Protein AF-A0A847F3A8-F1 (afdb_monomer)

Sequence (271 aa):
MRAFFVRCPADLRFFGVLLFLSLWTLPEPIGAQSRRVPRLESFELRGALEPKAARPLILRALPGLVRCFEEAEEEPTGALGVRLLIVSDGSVLAGEIDSSSIDERSIERCLLERLRAIRFPRVGDFEESHLRVRIGFEKEAAEARAGDKESSAEGGPPSPERIPLREVKLSFHLRKGALDETQEAQIDSRRGRIAHGCQQQAARRASGTQRGGRISFRLKVRGDGNLDALDVLYSNAASRLESCLLERTSRLVFPPAEVELDVQFLFMAFD

Structure (mmCIF, N/CA/C/O backbone):
data_AF-A0A847F3A8-F1
#
_entry.id   AF-A0A847F3A8-F1
#
loop_
_atom_site.group_PDB
_atom_site.id
_atom_site.type_symbol
_atom_site.label_atom_id
_atom_site.label_alt_id
_atom_site.label_comp_id
_atom_site.label_asym_id
_atom_site.label_entity_id
_atom_site.label_seq_id
_atom_site.pdbx_PDB_ins_code
_atom_site.Cartn_x
_atom_site.Cartn_y
_atom_site.Cartn_z
_atom_site.occupancy
_atom_site.B_iso_or_equiv
_atom_site.auth_seq_id
_atom_site.auth_comp_id
_atom_site.auth_asym_id
_atom_site.auth_atom_id
_atom_site.pdbx_PDB_model_num
ATOM 1 N N . MET A 1 1 ? 2.048 72.504 -23.223 1.00 34.81 1 MET A N 1
ATOM 2 C CA . MET A 1 1 ? 3.164 73.359 -23.696 1.00 34.81 1 MET A CA 1
ATOM 3 C C . MET A 1 1 ? 4.196 72.424 -24.321 1.00 34.81 1 MET A C 1
ATOM 5 O O . MET A 1 1 ? 4.721 71.596 -23.603 1.00 34.81 1 MET A O 1
ATOM 9 N N . ARG A 1 2 ? 4.151 72.194 -25.640 1.00 32.75 2 ARG A N 1
ATOM 10 C CA . ARG A 1 2 ? 4.902 72.875 -26.723 1.00 32.75 2 ARG A CA 1
ATOM 11 C C . ARG A 1 2 ? 6.430 72.692 -26.638 1.00 32.75 2 ARG A C 1
ATOM 13 O O . ARG A 1 2 ? 7.084 73.414 -25.902 1.00 32.75 2 ARG A O 1
ATOM 20 N N . ALA A 1 3 ? 6.961 71.818 -27.493 1.00 34.69 3 ALA A N 1
ATOM 21 C CA . ALA A 1 3 ? 8.317 71.873 -28.049 1.00 34.69 3 ALA A CA 1
ATOM 22 C C . ALA A 1 3 ? 8.158 71.655 -29.569 1.00 34.69 3 ALA A C 1
ATOM 24 O O . ALA A 1 3 ? 7.598 70.647 -29.984 1.00 34.69 3 ALA A O 1
ATOM 25 N N . PHE A 1 4 ? 8.132 72.737 -30.349 1.00 33.81 4 PHE A N 1
ATOM 26 C CA . PHE A 1 4 ? 9.231 73.304 -31.148 1.00 33.81 4 PHE A CA 1
ATOM 27 C C . PHE A 1 4 ? 9.671 72.436 -32.342 1.00 33.81 4 PHE A C 1
ATOM 29 O O . PHE A 1 4 ? 10.345 71.424 -32.208 1.00 33.81 4 PHE A O 1
ATOM 36 N N . PHE A 1 5 ? 9.270 72.914 -33.523 1.00 38.66 5 PHE A N 1
ATOM 37 C CA . PHE A 1 5 ? 9.749 72.560 -34.859 1.00 38.66 5 PHE A CA 1
ATOM 38 C C . PHE A 1 5 ? 11.090 73.259 -35.135 1.00 38.66 5 PHE A C 1
ATOM 40 O O . PHE A 1 5 ? 11.140 74.477 -34.982 1.00 38.66 5 PHE A O 1
ATOM 47 N N . VAL A 1 6 ? 12.092 72.543 -35.661 1.00 38.22 6 VAL A N 1
ATOM 48 C CA . VAL A 1 6 ? 13.181 73.069 -36.525 1.00 38.22 6 VAL A CA 1
ATOM 49 C C . VAL A 1 6 ? 13.614 71.903 -37.446 1.00 38.22 6 VAL A C 1
ATOM 51 O O . VAL A 1 6 ? 14.115 70.904 -36.951 1.00 38.22 6 VAL A O 1
ATOM 54 N N . ARG A 1 7 ? 13.131 71.783 -38.699 1.00 31.94 7 ARG A N 1
ATOM 55 C CA . ARG A 1 7 ? 13.741 72.236 -39.981 1.00 31.94 7 ARG A CA 1
ATOM 56 C C . ARG A 1 7 ? 15.260 71.944 -40.088 1.00 31.94 7 ARG A C 1
ATOM 58 O O . ARG A 1 7 ? 16.043 72.647 -39.480 1.00 31.94 7 ARG A O 1
ATOM 65 N N . CYS A 1 8 ? 15.697 70.921 -40.834 1.00 34.97 8 CYS A N 1
ATOM 66 C CA . CYS A 1 8 ? 15.993 70.905 -42.293 1.00 34.97 8 CYS A CA 1
ATOM 67 C C . CYS A 1 8 ? 17.528 70.732 -42.545 1.00 34.97 8 CYS A C 1
ATOM 69 O O . CYS A 1 8 ? 18.261 70.713 -41.564 1.00 34.97 8 CYS A O 1
ATOM 71 N N . PRO A 1 9 ? 18.024 70.491 -43.780 1.00 57.59 9 PRO A N 1
ATOM 72 C CA . PRO A 1 9 ? 18.537 69.180 -44.210 1.00 57.59 9 PRO A CA 1
ATOM 73 C C . PRO A 1 9 ? 19.934 69.238 -44.894 1.00 57.59 9 PRO A C 1
ATOM 75 O O . PRO A 1 9 ? 20.565 70.285 -44.919 1.00 57.59 9 PRO A O 1
ATOM 78 N N . ALA A 1 10 ? 20.307 68.122 -45.540 1.00 40.41 10 ALA A N 1
ATOM 79 C CA . ALA A 1 10 ? 21.248 67.975 -46.669 1.00 40.41 10 ALA A CA 1
ATOM 80 C C . ALA A 1 10 ? 22.766 67.945 -46.387 1.00 40.41 10 ALA A C 1
ATOM 82 O O . ALA A 1 10 ? 23.332 68.901 -45.884 1.00 40.41 10 ALA A O 1
ATOM 83 N N . ASP A 1 11 ? 23.409 66.832 -46.773 1.00 38.78 11 ASP A N 1
ATOM 84 C CA . ASP A 1 11 ? 24.543 66.759 -47.724 1.00 38.78 11 ASP A CA 1
ATOM 85 C C . ASP A 1 11 ? 25.098 65.313 -47.746 1.00 38.78 11 ASP A C 1
ATOM 87 O O . ASP A 1 11 ? 25.428 64.738 -46.716 1.00 38.78 11 ASP A O 1
ATOM 91 N N . LEU A 1 12 ? 24.963 64.572 -48.854 1.00 39.16 12 LEU A N 1
ATOM 92 C CA . LEU A 1 12 ? 25.987 64.389 -49.900 1.00 39.16 12 LEU A CA 1
ATOM 93 C C . LEU A 1 12 ? 27.334 63.840 -49.383 1.00 39.16 12 LEU A C 1
ATOM 95 O O . LEU A 1 12 ? 28.152 64.601 -48.875 1.00 39.16 12 LEU A O 1
ATOM 99 N N . ARG A 1 13 ? 27.619 62.552 -49.662 1.00 37.94 13 ARG A N 1
ATOM 100 C CA . ARG A 1 13 ? 28.778 62.101 -50.476 1.00 37.94 13 ARG A CA 1
ATOM 101 C C . ARG A 1 13 ? 28.930 60.569 -50.541 1.00 37.94 13 ARG A C 1
ATOM 103 O O . ARG A 1 13 ? 29.011 59.887 -49.530 1.00 37.94 13 ARG A O 1
ATOM 110 N N . PHE A 1 14 ? 28.964 60.092 -51.788 1.00 39.22 14 PHE A N 1
ATOM 111 C CA . PHE A 1 14 ? 29.773 59.010 -52.366 1.00 39.22 14 PHE A CA 1
ATOM 112 C C . PHE A 1 14 ? 30.679 58.192 -51.432 1.00 39.22 14 PHE A C 1
ATOM 114 O O . PHE A 1 14 ? 31.533 58.769 -50.781 1.00 39.22 14 PHE A O 1
ATOM 121 N N . PHE A 1 15 ? 30.565 56.861 -51.508 1.00 34.72 15 PHE A N 1
ATOM 122 C CA . PHE A 1 15 ? 31.617 55.847 -51.755 1.00 34.72 15 PHE A CA 1
ATOM 123 C C . PHE A 1 15 ? 30.901 54.489 -51.591 1.00 34.72 15 PHE A C 1
ATOM 125 O O . PHE A 1 15 ? 30.377 54.173 -50.534 1.00 34.72 15 PHE A O 1
ATOM 132 N N . GLY A 1 16 ? 30.638 53.723 -52.645 1.00 32.97 16 GLY A N 1
ATOM 133 C CA . GLY A 1 16 ? 31.689 53.053 -53.398 1.00 32.97 16 GLY A CA 1
ATOM 134 C C . GLY A 1 16 ? 32.061 51.752 -52.685 1.00 32.97 16 GLY A C 1
ATOM 135 O O . GLY A 1 16 ? 33.033 51.732 -51.949 1.00 32.97 16 GLY A O 1
ATOM 136 N N . VAL A 1 17 ? 31.220 50.728 -52.879 1.00 45.25 17 VAL A N 1
ATOM 137 C CA . VAL A 1 17 ? 31.502 49.278 -52.883 1.00 45.25 17 VAL A CA 1
ATOM 138 C C . VAL A 1 17 ? 32.731 48.820 -52.088 1.00 45.25 17 VAL A C 1
ATOM 140 O O . VAL A 1 17 ? 33.846 49.010 -52.552 1.00 45.25 17 VAL A O 1
ATOM 143 N N . LEU A 1 18 ? 32.499 48.118 -50.971 1.00 45.97 18 LEU A N 1
ATOM 144 C CA . LEU A 1 18 ? 33.259 46.948 -50.490 1.00 45.97 18 LEU A CA 1
ATOM 145 C C . LEU A 1 18 ? 32.734 46.552 -49.099 1.00 45.97 18 LEU A C 1
ATOM 147 O O . LEU A 1 18 ? 33.127 47.142 -48.100 1.00 45.97 18 LEU A O 1
ATOM 151 N N . LEU A 1 19 ? 31.865 45.541 -49.015 1.00 39.44 19 LEU A N 1
ATOM 152 C CA . LEU A 1 19 ? 31.765 44.727 -47.799 1.00 39.44 19 LEU A CA 1
ATOM 153 C C . LEU A 1 19 ? 31.225 43.339 -48.139 1.00 39.44 19 LEU A C 1
ATOM 155 O O . LEU A 1 19 ? 30.029 43.075 -48.228 1.00 39.44 19 LEU A O 1
ATOM 159 N N . PHE A 1 20 ? 32.206 42.481 -48.397 1.00 38.19 20 PHE A N 1
ATOM 160 C CA . PHE A 1 20 ? 32.143 41.036 -48.298 1.00 38.19 20 PHE A CA 1
ATOM 161 C C . PHE A 1 20 ? 31.467 40.607 -46.986 1.00 38.19 20 PHE A C 1
ATOM 163 O O . PHE A 1 20 ? 31.836 41.071 -45.912 1.00 38.19 20 PHE A O 1
ATOM 170 N N . LEU A 1 21 ? 30.514 39.681 -47.109 1.00 47.22 21 LEU A N 1
ATOM 171 C CA . LEU A 1 21 ? 30.404 38.457 -46.308 1.00 47.22 21 LEU A CA 1
ATOM 172 C C . LEU A 1 21 ? 31.166 38.456 -44.970 1.00 47.22 21 LEU A C 1
ATOM 174 O O . LEU A 1 21 ? 32.380 38.272 -44.954 1.00 47.22 21 LEU A O 1
ATOM 178 N N . SER A 1 22 ? 30.452 38.516 -43.845 1.00 36.59 22 SER A N 1
ATOM 179 C CA . SER A 1 22 ? 30.717 37.618 -42.709 1.00 36.59 22 SER A CA 1
ATOM 180 C C . SER A 1 22 ? 29.709 37.799 -41.572 1.00 36.59 22 SER A C 1
ATOM 182 O O . SER A 1 22 ? 29.549 38.873 -41.007 1.00 36.59 22 SER A O 1
ATOM 184 N N . LEU A 1 23 ? 29.088 36.671 -41.222 1.00 45.28 23 LEU A N 1
ATOM 185 C CA . LEU A 1 23 ? 28.685 36.301 -39.868 1.00 45.28 23 LEU A CA 1
ATOM 186 C C . LEU A 1 23 ? 27.589 37.151 -39.205 1.00 45.28 23 LEU A C 1
ATOM 188 O O . LEU A 1 23 ? 27.780 37.790 -38.175 1.00 45.28 23 LEU A O 1
ATOM 192 N N . TRP A 1 24 ? 26.360 36.960 -39.685 1.00 40.81 24 TRP A N 1
ATOM 193 C CA . TRP A 1 24 ? 25.268 36.726 -38.740 1.00 40.81 24 TRP A CA 1
ATOM 194 C C . TRP A 1 24 ? 25.544 35.391 -38.035 1.00 40.81 24 TRP A C 1
ATOM 196 O O . TRP A 1 24 ? 25.123 34.336 -38.503 1.00 40.81 24 TRP A O 1
ATOM 206 N N . THR A 1 25 ? 26.297 35.409 -36.936 1.00 48.56 25 THR A N 1
ATOM 207 C CA . THR A 1 25 ? 26.288 34.303 -35.972 1.00 48.56 25 THR A CA 1
ATOM 208 C C . THR A 1 25 ? 24.943 34.342 -35.264 1.00 48.56 25 THR A C 1
ATOM 210 O O . THR A 1 25 ? 24.802 34.929 -34.191 1.00 48.56 25 THR A O 1
ATOM 213 N N . LEU A 1 26 ? 23.929 33.753 -35.900 1.00 51.75 26 LEU A N 1
ATOM 214 C CA . LEU A 1 26 ? 22.810 33.206 -35.150 1.00 51.75 26 LEU A CA 1
ATOM 215 C C . LEU A 1 26 ? 23.427 32.258 -34.113 1.00 51.75 26 LEU A C 1
ATOM 217 O O . LEU A 1 26 ? 24.179 31.368 -34.518 1.00 51.75 26 LEU A O 1
ATOM 221 N N . PRO A 1 27 ? 23.191 32.460 -32.806 1.00 51.12 27 PRO A N 1
ATOM 222 C CA . PRO A 1 27 ? 23.596 31.473 -31.824 1.00 51.12 27 PRO A CA 1
ATOM 223 C C . PRO A 1 27 ? 22.931 30.157 -32.224 1.00 51.12 27 PRO A C 1
ATOM 225 O O . PRO A 1 27 ? 21.712 30.104 -32.406 1.00 51.12 27 PRO A O 1
ATOM 228 N N . GLU A 1 28 ? 23.746 29.124 -32.435 1.00 47.78 28 GLU A N 1
ATOM 229 C CA . GLU A 1 28 ? 23.257 27.763 -32.607 1.00 47.78 28 GLU A CA 1
ATOM 230 C C . GLU A 1 28 ? 22.259 27.481 -31.475 1.00 47.78 28 GLU A C 1
ATOM 232 O O . GLU A 1 28 ? 22.524 27.868 -30.328 1.00 47.78 28 GLU A O 1
ATOM 237 N N . PRO A 1 29 ? 21.094 26.871 -31.753 1.00 46.81 29 PRO A N 1
ATOM 238 C CA . PRO A 1 29 ? 20.215 26.446 -30.682 1.00 46.81 29 PRO A CA 1
ATOM 239 C C . PRO A 1 29 ? 21.024 25.503 -29.792 1.00 46.81 29 PRO A C 1
ATOM 241 O O . PRO A 1 29 ? 21.390 24.405 -30.211 1.00 46.81 29 PRO A O 1
ATOM 244 N N . ILE A 1 30 ? 21.337 25.975 -28.581 1.00 44.75 30 ILE A N 1
ATOM 245 C CA . ILE A 1 30 ? 21.918 25.178 -27.503 1.00 44.75 30 ILE A CA 1
ATOM 246 C C . ILE A 1 30 ? 21.130 23.876 -27.481 1.00 44.75 30 ILE A C 1
ATOM 248 O O . ILE A 1 30 ? 19.901 23.912 -27.403 1.00 44.75 30 ILE A O 1
ATOM 252 N N . GLY A 1 31 ? 21.862 22.776 -27.668 1.00 39.16 31 GLY A N 1
ATOM 253 C CA . GLY A 1 31 ? 21.356 21.497 -28.135 1.00 39.16 31 GLY A CA 1
ATOM 254 C C . GLY A 1 31 ? 19.935 21.189 -27.689 1.00 39.16 31 GLY A C 1
ATOM 255 O O . GLY A 1 31 ? 19.629 21.171 -26.496 1.00 39.16 31 GLY A O 1
ATOM 256 N N . ALA A 1 32 ? 19.087 20.866 -28.664 1.00 41.84 32 ALA A N 1
ATOM 257 C CA . ALA A 1 32 ? 17.925 20.032 -28.423 1.00 41.84 32 ALA A CA 1
ATOM 258 C C . ALA A 1 32 ? 18.441 18.675 -27.914 1.00 41.84 32 ALA A C 1
ATOM 260 O O . ALA A 1 32 ? 18.601 17.723 -28.674 1.00 41.84 32 ALA A O 1
ATOM 261 N N . GLN A 1 33 ? 18.791 18.613 -26.626 1.00 45.47 33 GLN A N 1
ATOM 262 C CA . GLN A 1 33 ? 18.988 17.362 -25.921 1.00 45.47 33 GLN A CA 1
ATOM 263 C C . GLN A 1 33 ? 17.682 16.606 -26.109 1.00 45.47 33 GLN A C 1
ATOM 265 O O . GLN A 1 33 ? 16.625 17.073 -25.676 1.00 45.47 33 GLN A O 1
ATOM 270 N N . SER A 1 34 ? 17.744 15.485 -26.826 1.00 47.34 34 SER A N 1
ATOM 271 C CA . SER A 1 34 ? 16.618 14.577 -26.986 1.00 47.34 34 SER A CA 1
ATOM 272 C C . SER A 1 34 ? 16.306 13.995 -25.611 1.00 47.34 34 SER A C 1
ATOM 274 O O . SER A 1 34 ? 16.786 12.917 -25.269 1.00 47.34 34 SER A O 1
ATOM 276 N N . ARG A 1 35 ? 15.579 14.742 -24.779 1.00 57.66 35 ARG A N 1
ATOM 277 C CA . ARG A 1 35 ? 15.153 14.276 -23.465 1.00 57.66 35 ARG A CA 1
ATOM 278 C C . ARG A 1 35 ? 14.282 13.058 -23.704 1.00 57.66 35 ARG A C 1
ATOM 280 O O . ARG A 1 35 ? 13.202 13.182 -24.276 1.00 57.66 35 ARG A O 1
ATOM 287 N N . ARG A 1 36 ? 14.751 11.881 -23.296 1.00 67.94 36 ARG A N 1
ATOM 288 C CA . ARG A 1 36 ? 13.907 10.689 -23.309 1.00 67.94 36 ARG A CA 1
ATOM 289 C C . ARG A 1 36 ? 12.779 10.911 -22.319 1.00 67.94 36 ARG A C 1
ATOM 291 O O . ARG A 1 36 ? 13.009 11.084 -21.124 1.00 67.94 36 ARG A O 1
ATOM 298 N N . VAL A 1 37 ? 11.558 10.981 -22.835 1.00 77.25 37 VAL A N 1
ATOM 299 C CA . VAL A 1 37 ? 10.366 11.187 -22.017 1.00 77.25 37 VAL A CA 1
ATOM 300 C C . VAL A 1 37 ? 9.849 9.810 -21.613 1.00 77.25 37 VAL A C 1
ATOM 302 O O . VAL A 1 37 ? 9.495 9.036 -22.503 1.00 77.25 37 VAL A O 1
ATOM 305 N N . PRO A 1 38 ? 9.782 9.479 -20.312 1.00 89.12 38 PRO A N 1
ATOM 306 C CA . PRO A 1 38 ? 9.211 8.219 -19.858 1.00 89.12 38 PRO A CA 1
ATOM 307 C C . PRO A 1 38 ? 7.767 8.096 -20.342 1.00 89.12 38 PRO A C 1
ATOM 309 O O . PRO A 1 38 ? 6.982 9.041 -20.214 1.00 89.12 38 PRO A O 1
ATOM 312 N N . ARG A 1 39 ? 7.405 6.939 -20.897 1.00 91.69 39 ARG A N 1
ATOM 313 C CA . ARG A 1 39 ? 6.071 6.682 -21.456 1.00 91.69 39 ARG A CA 1
ATOM 314 C C . ARG A 1 39 ? 5.384 5.567 -20.691 1.00 91.69 39 ARG A C 1
ATOM 316 O O . ARG A 1 39 ? 5.976 4.530 -20.424 1.00 91.69 39 ARG A O 1
ATOM 323 N N . LEU A 1 40 ? 4.115 5.772 -20.356 1.00 94.12 40 LEU A N 1
ATOM 324 C CA . LEU A 1 40 ? 3.283 4.717 -19.782 1.00 94.12 40 LEU A CA 1
ATOM 325 C C . LEU A 1 40 ? 2.846 3.762 -20.899 1.00 94.12 40 LEU A C 1
ATOM 327 O O . LEU A 1 40 ? 1.984 4.122 -21.699 1.00 94.12 40 LEU A O 1
ATOM 331 N N . GLU A 1 41 ? 3.434 2.570 -20.939 1.00 93.19 41 GLU A N 1
ATOM 332 C CA . GLU A 1 41 ? 3.125 1.516 -21.914 1.00 93.19 41 GLU A CA 1
ATOM 333 C C . GLU A 1 41 ? 1.868 0.737 -21.519 1.00 93.19 41 GLU A C 1
ATOM 335 O O . GLU A 1 41 ? 0.997 0.488 -22.350 1.00 93.19 41 GLU A O 1
ATOM 340 N N . SER A 1 42 ? 1.739 0.384 -20.236 1.00 93.25 42 SER A N 1
ATOM 341 C CA . SER A 1 42 ? 0.565 -0.323 -19.721 1.00 93.25 42 SER A CA 1
ATOM 342 C C . SER A 1 42 ? 0.135 0.185 -18.348 1.00 93.25 42 SER A C 1
ATOM 344 O O . SER A 1 42 ? 0.925 0.728 -17.571 1.00 93.25 42 SER A O 1
ATOM 346 N N . PHE A 1 43 ? -1.159 0.033 -18.071 1.00 96.31 43 PHE A N 1
ATOM 347 C CA . PHE A 1 43 ? -1.796 0.431 -16.823 1.00 96.31 43 PHE A CA 1
ATOM 348 C C . PHE A 1 43 ? -2.938 -0.536 -16.521 1.00 96.31 43 PHE A C 1
ATOM 350 O O . PHE A 1 43 ? -3.937 -0.564 -17.239 1.00 96.31 43 PHE A O 1
ATOM 357 N N . GLU A 1 44 ? -2.807 -1.293 -15.441 1.00 92.75 44 GLU A N 1
ATOM 358 C CA . GLU A 1 44 ? -3.840 -2.194 -14.944 1.00 92.75 44 GLU A CA 1
ATOM 359 C C . GLU A 1 44 ? -4.111 -1.865 -13.481 1.00 92.75 44 GLU A C 1
ATOM 361 O O . GLU A 1 44 ? -3.207 -1.894 -12.650 1.00 92.75 44 GLU A O 1
ATOM 366 N N . LEU A 1 45 ? -5.362 -1.558 -13.153 1.00 92.56 45 LEU A N 1
ATOM 367 C CA . LEU A 1 45 ? -5.771 -1.245 -11.790 1.00 92.56 45 LEU A CA 1
ATOM 368 C C . LEU A 1 45 ? -6.911 -2.167 -11.383 1.00 92.56 45 LEU A C 1
ATOM 370 O O . LEU A 1 45 ? -7.894 -2.305 -12.111 1.00 92.56 45 LEU A O 1
ATOM 374 N N . ARG A 1 46 ? -6.774 -2.790 -10.214 1.00 87.25 46 ARG A N 1
ATOM 375 C CA . ARG A 1 46 ? -7.812 -3.612 -9.586 1.00 87.25 46 ARG A CA 1
ATOM 376 C C . ARG A 1 46 ? -8.046 -3.132 -8.162 1.00 87.25 46 ARG A C 1
ATOM 378 O O . ARG A 1 46 ? -7.084 -2.809 -7.474 1.00 87.25 46 ARG A O 1
ATOM 385 N N . GLY A 1 47 ? -9.293 -3.149 -7.707 1.00 85.19 47 GLY A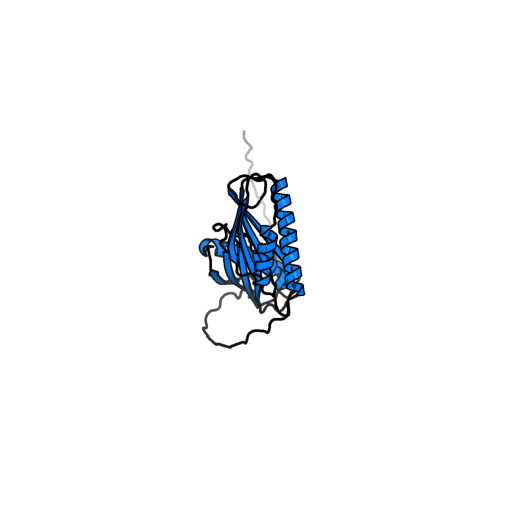 N 1
ATOM 386 C CA . GLY A 1 47 ? -9.670 -2.727 -6.356 1.00 85.19 47 GLY A CA 1
ATOM 387 C C . GLY A 1 47 ? -10.529 -1.469 -6.364 1.00 85.19 47 GLY A C 1
ATOM 388 O O .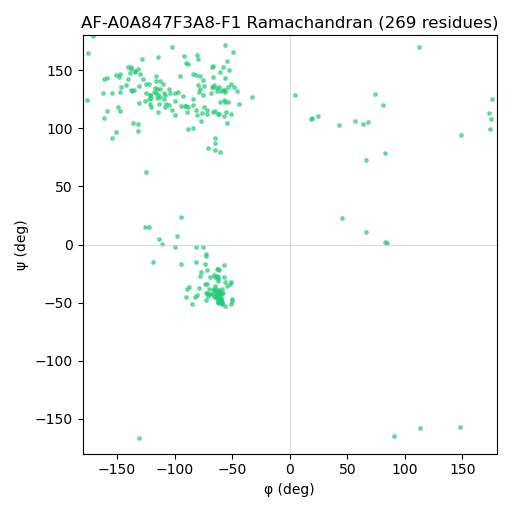 GLY A 1 47 ? -11.192 -1.176 -7.356 1.00 85.19 47 GLY A O 1
ATOM 389 N N . ALA A 1 48 ? -10.536 -0.759 -5.240 1.00 83.81 48 ALA A N 1
ATOM 390 C CA . ALA A 1 48 ? -11.466 0.341 -4.999 1.00 83.81 48 ALA A CA 1
ATOM 391 C C . ALA A 1 48 ? -11.132 1.658 -5.708 1.00 83.81 48 ALA A C 1
ATOM 393 O O . ALA A 1 48 ? -12.007 2.493 -5.926 1.00 83.81 48 ALA A O 1
ATOM 394 N N . LEU A 1 49 ? -9.867 1.875 -6.058 1.00 91.19 49 LEU A N 1
ATOM 395 C CA . LEU A 1 49 ? -9.447 3.096 -6.719 1.00 91.19 49 LEU A CA 1
ATOM 396 C C . LEU A 1 49 ? -9.885 3.076 -8.177 1.00 91.19 49 LEU A C 1
ATOM 398 O O . LEU A 1 49 ? -9.589 2.148 -8.928 1.00 91.19 49 LEU A O 1
ATOM 402 N N . GLU A 1 50 ? -10.558 4.141 -8.601 1.00 91.19 50 GLU A N 1
ATOM 403 C CA . GLU A 1 50 ? -10.990 4.247 -9.985 1.00 91.19 50 GLU A CA 1
ATOM 404 C C . GLU A 1 50 ? -9.810 4.562 -10.924 1.00 91.19 50 GLU A C 1
ATOM 406 O O . GLU A 1 50 ? -9.027 5.487 -10.664 1.00 91.19 50 GLU A O 1
ATOM 411 N N . PRO A 1 51 ? -9.716 3.899 -12.095 1.00 91.62 51 PRO A N 1
ATOM 412 C CA . PRO A 1 51 ? -8.672 4.176 -13.083 1.00 91.62 51 PRO A CA 1
ATOM 413 C C . PRO A 1 51 ? -8.602 5.647 -13.509 1.00 91.62 51 PRO A C 1
ATOM 415 O O . PRO A 1 51 ? -7.514 6.182 -13.724 1.00 91.62 51 PRO A O 1
ATOM 418 N N . LYS A 1 52 ? -9.756 6.324 -13.591 1.00 91.94 52 LYS A N 1
ATOM 419 C CA . LYS A 1 52 ? -9.855 7.747 -13.956 1.00 91.94 52 LYS A CA 1
ATOM 420 C C . LYS A 1 52 ? -9.205 8.672 -12.925 1.00 91.94 52 LYS A C 1
ATOM 422 O O . LYS A 1 52 ? -8.726 9.740 -13.296 1.00 91.94 52 LYS A O 1
ATOM 427 N N . ALA A 1 53 ? -9.156 8.255 -11.663 1.00 91.88 53 ALA A N 1
ATOM 428 C CA . ALA A 1 53 ? -8.544 9.008 -10.578 1.00 91.88 53 ALA A CA 1
ATOM 429 C C . ALA A 1 53 ? -7.037 8.711 -10.449 1.00 91.88 53 ALA A C 1
ATOM 431 O O . ALA A 1 53 ? -6.241 9.614 -10.195 1.00 91.88 53 ALA A O 1
ATOM 432 N N . ALA A 1 54 ? -6.632 7.459 -10.681 1.00 93.31 54 ALA A N 1
ATOM 433 C CA . ALA A 1 54 ? -5.250 7.003 -10.522 1.00 93.31 54 ALA A CA 1
ATOM 434 C C . ALA A 1 54 ? -4.342 7.312 -11.723 1.00 93.31 54 ALA A C 1
ATOM 436 O O . ALA A 1 54 ? -3.218 7.790 -11.556 1.00 93.31 54 ALA A O 1
ATOM 437 N N . ARG A 1 55 ? -4.814 7.054 -12.951 1.00 95.94 55 ARG A N 1
ATOM 438 C CA . ARG A 1 55 ? -3.996 7.153 -14.172 1.00 95.94 55 ARG A CA 1
ATOM 439 C C . ARG A 1 55 ? -3.376 8.543 -14.384 1.00 95.94 55 ARG A C 1
ATOM 441 O O . ARG A 1 55 ? -2.192 8.599 -14.719 1.00 95.94 55 ARG A O 1
ATOM 448 N N . PRO A 1 56 ? -4.083 9.669 -14.150 1.00 96.06 56 PRO A N 1
ATOM 449 C CA . PRO A 1 56 ? -3.487 10.997 -14.292 1.00 96.06 56 PRO A CA 1
ATOM 450 C C . PRO A 1 56 ? -2.322 11.254 -13.331 1.00 96.06 56 PRO A C 1
ATOM 452 O O . PRO A 1 56 ? -1.426 12.022 -13.666 1.00 96.06 56 PRO A O 1
ATOM 455 N N . LEU A 1 57 ? -2.315 10.633 -12.148 1.00 95.81 57 LEU A N 1
ATOM 456 C CA . LEU A 1 57 ? -1.243 10.813 -11.167 1.00 95.81 57 LEU A CA 1
ATOM 457 C C . LEU A 1 57 ? 0.046 10.133 -11.613 1.00 95.81 57 LEU A C 1
ATOM 459 O O . LEU A 1 57 ? 1.107 10.745 -11.531 1.00 95.81 57 LEU A O 1
ATOM 463 N N . ILE A 1 58 ? -0.062 8.925 -12.172 1.00 95.94 58 ILE A N 1
ATOM 464 C CA . ILE A 1 58 ? 1.077 8.246 -12.798 1.00 95.94 58 ILE A CA 1
ATOM 465 C C . ILE A 1 58 ? 1.626 9.093 -13.945 1.00 95.94 58 ILE A C 1
ATOM 467 O O . ILE A 1 58 ? 2.813 9.400 -13.962 1.00 95.94 58 ILE A O 1
ATOM 471 N N . LEU A 1 59 ? 0.759 9.544 -14.857 1.00 94.81 59 LEU A N 1
ATOM 472 C CA . LEU A 1 59 ? 1.173 10.350 -16.010 1.00 94.81 59 LEU A CA 1
ATOM 473 C C . LEU A 1 59 ? 1.873 11.657 -15.603 1.00 94.81 59 LEU A C 1
ATOM 475 O O . LEU A 1 59 ? 2.859 12.037 -16.227 1.00 94.81 59 LEU A O 1
ATOM 479 N N . ARG A 1 60 ? 1.410 12.326 -14.539 1.00 93.69 60 ARG A N 1
ATOM 480 C CA . ARG A 1 60 ? 2.066 13.532 -13.999 1.00 93.69 60 ARG A CA 1
ATOM 481 C C . ARG A 1 60 ? 3.417 13.244 -13.350 1.00 93.69 60 ARG A C 1
ATOM 483 O O . ARG A 1 60 ? 4.258 14.136 -13.315 1.00 93.69 60 ARG A O 1
ATOM 490 N N . ALA A 1 61 ? 3.620 12.041 -12.820 1.00 92.31 61 ALA A N 1
ATOM 491 C CA . ALA A 1 61 ? 4.878 11.651 -12.195 1.00 92.31 61 ALA A CA 1
ATOM 492 C C . ALA A 1 61 ? 5.966 11.299 -13.223 1.00 92.31 61 ALA A C 1
ATOM 494 O O . ALA A 1 61 ? 7.145 11.497 -12.929 1.00 92.31 61 ALA A O 1
ATOM 495 N N . LEU A 1 62 ? 5.589 10.838 -14.427 1.00 92.44 62 LEU A N 1
ATOM 496 C CA . LEU A 1 62 ? 6.527 10.366 -15.458 1.00 92.44 62 LEU A CA 1
ATOM 497 C C . LEU A 1 62 ? 7.678 11.338 -15.761 1.00 92.44 62 LEU A C 1
ATOM 499 O O . LEU A 1 62 ? 8.823 10.894 -15.712 1.00 92.44 62 LEU A O 1
ATOM 503 N N . PRO A 1 63 ? 7.462 12.648 -15.999 1.00 89.94 63 PRO A N 1
ATOM 504 C CA . PRO A 1 63 ? 8.570 13.555 -16.308 1.00 89.94 63 PRO A CA 1
ATOM 505 C C . PRO A 1 63 ? 9.589 13.669 -15.166 1.00 89.94 63 PRO A C 1
ATOM 507 O O . PRO A 1 63 ? 10.766 13.925 -15.400 1.00 89.94 63 PRO A O 1
ATOM 510 N N . GLY A 1 64 ? 9.150 13.461 -13.920 1.00 89.12 64 GLY A N 1
ATOM 511 C CA . GLY A 1 64 ? 10.017 13.484 -12.744 1.00 89.12 64 GLY A CA 1
ATOM 512 C C . GLY A 1 64 ? 10.926 12.260 -12.617 1.00 89.12 64 GLY A C 1
ATOM 513 O O . GLY A 1 64 ? 11.909 12.330 -11.880 1.00 89.12 64 GLY A O 1
ATOM 514 N N . LEU A 1 65 ? 10.628 11.168 -13.331 1.00 90.88 65 LEU A N 1
ATOM 515 C CA . LEU A 1 65 ? 11.439 9.947 -13.322 1.00 90.88 65 LEU A CA 1
ATOM 516 C C . LEU A 1 65 ? 12.767 10.121 -14.058 1.00 90.88 65 LEU A C 1
ATOM 518 O O . LEU A 1 65 ? 13.719 9.420 -13.741 1.00 90.88 65 LEU A O 1
ATOM 522 N N . VAL A 1 66 ? 12.864 11.102 -14.965 1.00 88.50 66 VAL A N 1
ATOM 523 C CA . VAL A 1 66 ? 14.105 11.409 -15.698 1.00 88.50 66 VAL A CA 1
ATOM 524 C C . VAL A 1 66 ? 15.266 11.720 -14.746 1.00 88.50 66 VAL A C 1
ATOM 526 O O . VAL A 1 66 ? 16.416 11.427 -15.048 1.00 88.50 66 VAL A O 1
ATOM 529 N N . ARG A 1 67 ? 14.961 12.229 -13.544 1.00 88.56 67 ARG A N 1
ATOM 530 C CA . ARG A 1 67 ? 15.966 12.516 -12.512 1.00 88.56 67 ARG A CA 1
ATOM 531 C C . ARG A 1 67 ? 16.728 11.284 -12.028 1.00 88.56 67 ARG A C 1
ATOM 533 O O . ARG A 1 67 ? 17.807 11.425 -11.477 1.00 88.56 67 ARG A O 1
ATOM 540 N N . CYS A 1 68 ? 16.175 10.086 -12.208 1.00 90.00 68 CYS A N 1
ATOM 541 C CA . CYS A 1 68 ? 16.855 8.847 -11.837 1.00 90.00 68 CYS A CA 1
ATOM 542 C C . CYS A 1 68 ? 18.013 8.484 -12.773 1.00 90.00 68 CYS A C 1
ATOM 544 O O . CYS A 1 68 ? 18.747 7.554 -12.463 1.00 90.00 68 CYS A O 1
ATOM 546 N N . PHE A 1 69 ? 18.177 9.208 -13.882 1.00 87.06 69 PHE A N 1
ATOM 547 C CA . PHE A 1 69 ? 19.229 8.983 -14.871 1.00 87.06 69 PHE A CA 1
ATOM 548 C C . PHE A 1 69 ? 20.282 10.105 -14.884 1.00 87.06 69 PHE A C 1
ATOM 550 O O . PHE A 1 69 ? 21.208 10.044 -15.679 1.00 87.06 69 PHE A O 1
ATOM 557 N N . GLU A 1 70 ? 20.157 11.135 -14.033 1.00 82.06 70 GLU A N 1
ATOM 558 C CA . GLU A 1 70 ? 21.021 12.334 -14.072 1.00 82.06 70 GLU A CA 1
ATOM 559 C C . GLU A 1 70 ? 22.503 12.038 -13.788 1.00 82.06 70 GLU A C 1
ATOM 561 O O . GLU A 1 70 ? 23.369 12.773 -14.256 1.00 82.06 70 GLU A O 1
ATOM 566 N N . GLU A 1 71 ? 22.792 10.976 -13.035 1.00 74.62 71 GLU A N 1
ATOM 567 C CA . GLU A 1 71 ? 24.152 10.562 -12.662 1.00 74.62 71 GLU A CA 1
ATOM 568 C C . GLU A 1 71 ? 24.696 9.418 -13.537 1.00 74.62 71 GLU A C 1
ATOM 570 O O . GLU A 1 71 ? 25.836 8.997 -13.348 1.00 74.62 71 GLU A O 1
ATOM 575 N N . ALA A 1 72 ? 23.899 8.903 -14.480 1.00 75.12 72 ALA A N 1
ATOM 576 C CA . ALA A 1 72 ? 24.304 7.799 -15.344 1.00 75.12 72 ALA A CA 1
ATOM 577 C C . ALA A 1 72 ? 25.198 8.299 -16.491 1.00 75.12 72 ALA A C 1
ATOM 579 O O . ALA A 1 72 ? 24.916 9.330 -17.104 1.00 75.12 72 ALA A O 1
ATOM 580 N N . GLU A 1 73 ? 26.270 7.560 -16.799 1.00 70.81 73 GLU A N 1
ATOM 581 C CA . GLU A 1 73 ? 27.169 7.889 -17.919 1.00 70.81 73 GLU A CA 1
ATOM 582 C C . GLU A 1 73 ? 26.453 7.780 -19.275 1.00 70.81 73 GLU A C 1
ATOM 584 O O . GLU A 1 73 ? 26.675 8.595 -20.172 1.00 70.81 73 GLU A O 1
ATOM 589 N N . GLU A 1 74 ? 25.545 6.810 -19.399 1.00 71.69 74 GLU A N 1
ATOM 590 C CA . GLU A 1 74 ? 24.631 6.658 -20.526 1.00 71.69 74 GLU A CA 1
ATOM 591 C C . GLU A 1 74 ? 23.190 6.602 -20.014 1.00 71.69 74 GLU A C 1
ATOM 593 O O . GLU A 1 74 ? 22.898 5.945 -19.017 1.00 71.69 74 GLU A O 1
ATOM 598 N N . GLU A 1 75 ? 22.262 7.274 -20.703 1.00 68.44 75 GLU A N 1
ATOM 599 C CA . GLU A 1 75 ? 20.840 7.165 -20.369 1.00 68.44 75 GLU A CA 1
ATOM 600 C C . GLU A 1 75 ? 20.355 5.736 -20.666 1.00 68.44 75 GLU A C 1
ATOM 602 O O . GLU A 1 75 ? 20.300 5.349 -21.845 1.00 68.44 75 GLU A O 1
ATOM 607 N N . PRO A 1 76 ? 19.967 4.949 -19.647 1.00 68.44 76 PRO A N 1
ATOM 608 C CA . PRO A 1 76 ? 19.576 3.570 -19.860 1.00 68.44 76 PRO A CA 1
ATOM 609 C C . PRO A 1 76 ? 18.289 3.502 -20.680 1.00 68.44 76 PRO A C 1
ATOM 611 O O . PRO A 1 76 ? 17.372 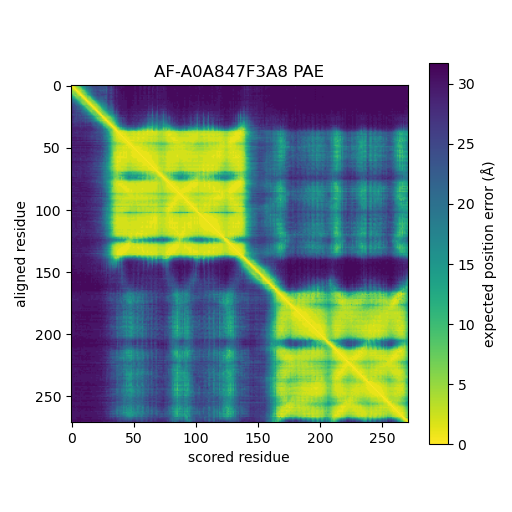4.321 -20.563 1.00 68.44 76 PRO A O 1
ATOM 614 N N . THR A 1 77 ? 18.226 2.485 -21.530 1.00 81.94 77 THR A N 1
ATOM 615 C CA . THR A 1 77 ? 17.102 2.245 -22.432 1.00 81.94 77 THR A CA 1
ATOM 616 C C . THR A 1 77 ? 16.389 0.979 -22.021 1.00 81.94 77 THR A C 1
ATOM 618 O O . THR A 1 77 ? 17.042 -0.008 -21.699 1.00 81.94 77 THR A O 1
ATOM 621 N N . GLY A 1 78 ? 15.064 0.970 -22.085 1.00 88.19 78 GLY A N 1
ATOM 622 C CA . GLY A 1 78 ? 14.311 -0.226 -21.745 1.00 88.19 78 GLY A CA 1
ATOM 623 C C . GLY A 1 78 ? 12.966 0.092 -21.133 1.00 88.19 78 GLY A C 1
ATOM 624 O O . GLY A 1 78 ? 12.428 1.180 -21.323 1.00 88.19 78 GLY A O 1
ATOM 625 N N . ALA A 1 79 ? 12.438 -0.862 -20.380 1.00 91.31 79 ALA A N 1
ATOM 626 C CA . ALA A 1 79 ? 11.172 -0.720 -19.697 1.00 91.31 79 ALA A CA 1
ATOM 627 C C . ALA A 1 79 ? 11.230 -1.280 -18.277 1.00 91.31 79 ALA A C 1
ATOM 629 O O . ALA A 1 79 ? 11.947 -2.240 -17.995 1.00 91.31 79 ALA A O 1
ATOM 630 N N . LEU A 1 80 ? 10.412 -0.691 -17.410 1.00 93.50 80 LEU A N 1
ATOM 631 C CA . LEU A 1 80 ? 10.225 -1.093 -16.025 1.00 93.50 80 LEU A CA 1
ATOM 632 C C . LEU A 1 80 ? 8.758 -1.455 -15.789 1.00 93.50 80 LEU A C 1
ATOM 634 O O . LEU A 1 80 ? 7.873 -0.611 -15.944 1.00 93.50 80 LEU A O 1
ATOM 638 N N . GLY A 1 81 ? 8.502 -2.702 -15.411 1.00 92.31 81 GLY A N 1
ATOM 639 C CA . GLY A 1 81 ? 7.228 -3.163 -14.876 1.00 92.31 81 GLY A CA 1
ATOM 640 C C . GLY A 1 81 ? 7.232 -3.091 -13.353 1.00 92.31 81 GLY A C 1
ATOM 641 O O . GLY A 1 81 ? 8.141 -3.596 -12.694 1.00 92.31 81 GLY A O 1
ATOM 642 N N . VAL A 1 82 ? 6.218 -2.436 -12.793 1.00 89.88 82 VAL A N 1
ATOM 643 C CA . VAL A 1 82 ? 6.079 -2.226 -11.352 1.00 89.88 82 VAL A CA 1
ATOM 644 C C . VAL A 1 82 ? 4.677 -2.605 -10.909 1.00 89.88 82 VAL A C 1
ATOM 646 O O . VAL A 1 82 ? 3.687 -2.214 -11.535 1.00 89.88 82 VAL A O 1
ATOM 649 N N . ARG A 1 83 ? 4.585 -3.312 -9.784 1.00 83.31 83 ARG A N 1
ATOM 650 C CA . ARG A 1 83 ? 3.333 -3.550 -9.067 1.00 83.31 83 ARG A CA 1
ATOM 651 C C . ARG A 1 83 ? 3.334 -2.763 -7.766 1.00 83.31 83 ARG A C 1
ATOM 653 O O . ARG A 1 83 ? 4.286 -2.829 -7.001 1.00 83.31 83 ARG A O 1
ATOM 660 N N . LEU A 1 84 ? 2.262 -2.020 -7.518 1.00 84.81 84 LEU A N 1
ATOM 661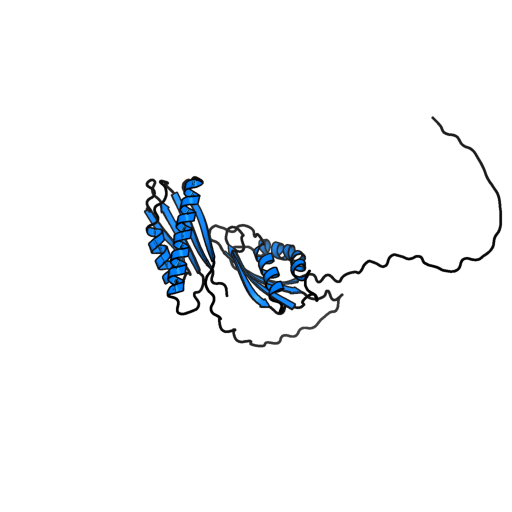 C CA . LEU A 1 84 ? 2.063 -1.175 -6.349 1.00 84.81 84 LEU A CA 1
ATOM 662 C C . LEU A 1 84 ? 0.797 -1.598 -5.603 1.00 84.81 84 LEU A C 1
ATOM 664 O O . LEU A 1 84 ? -0.248 -1.833 -6.213 1.00 84.81 84 LEU A O 1
ATOM 668 N N . LEU A 1 85 ? 0.881 -1.624 -4.276 1.00 82.00 85 LEU A N 1
ATOM 669 C CA . LEU A 1 85 ? -0.263 -1.771 -3.383 1.00 82.00 85 LEU A CA 1
ATOM 670 C C . LEU A 1 85 ? -0.617 -0.404 -2.806 1.00 82.00 85 LEU A C 1
ATOM 672 O O . LEU A 1 85 ? 0.176 0.178 -2.068 1.00 82.00 85 LEU A O 1
ATOM 676 N N . ILE A 1 86 ? -1.803 0.098 -3.121 1.00 84.12 86 ILE A N 1
ATOM 677 C CA . ILE A 1 86 ? -2.331 1.375 -2.640 1.00 84.12 86 ILE A CA 1
ATOM 678 C C . ILE A 1 86 ? -3.363 1.076 -1.556 1.00 84.12 86 ILE A C 1
ATOM 680 O O . ILE A 1 86 ? -4.245 0.245 -1.762 1.00 84.12 86 ILE A O 1
ATOM 684 N N . VAL A 1 87 ? -3.253 1.733 -0.404 1.00 78.56 87 VAL A N 1
ATOM 685 C CA . VAL A 1 87 ? -4.194 1.561 0.719 1.00 78.56 87 VAL A CA 1
ATOM 686 C C . VAL A 1 87 ? -5.192 2.712 0.810 1.00 78.56 87 VAL A C 1
ATOM 688 O O . VAL A 1 87 ? -5.029 3.736 0.149 1.00 78.56 87 VAL A O 1
ATOM 691 N N . SER A 1 88 ? -6.210 2.547 1.655 1.00 75.25 88 SER A N 1
ATOM 692 C CA . SER A 1 88 ? -7.340 3.469 1.840 1.00 75.25 88 SER A CA 1
ATOM 693 C C . SER A 1 88 ? -6.957 4.933 2.080 1.00 75.25 88 SER A C 1
ATOM 695 O O . SER A 1 88 ? -7.647 5.840 1.621 1.00 75.25 88 SER A O 1
ATOM 697 N N . ASP A 1 89 ? -5.821 5.203 2.732 1.00 76.94 89 ASP A N 1
ATOM 698 C CA . ASP A 1 89 ? -5.327 6.571 2.950 1.00 76.94 89 ASP A CA 1
ATOM 699 C C . ASP A 1 89 ? -4.712 7.228 1.694 1.00 76.94 89 ASP A C 1
ATOM 701 O O . ASP A 1 89 ? -4.304 8.393 1.749 1.00 76.94 89 ASP A O 1
ATOM 705 N N . GLY A 1 90 ? -4.652 6.498 0.575 1.00 81.12 90 GLY A N 1
ATOM 706 C CA . GLY A 1 90 ? -4.075 6.924 -0.695 1.00 81.12 90 GLY A CA 1
ATOM 707 C C . GLY A 1 90 ? -2.554 6.765 -0.783 1.00 81.12 90 GLY A C 1
ATOM 708 O O . GLY A 1 90 ? -1.951 7.148 -1.786 1.00 81.12 90 GLY A O 1
ATOM 709 N N . SER A 1 91 ? -1.890 6.235 0.247 1.00 82.00 91 SER A N 1
ATOM 710 C CA . SER A 1 91 ? -0.455 5.946 0.198 1.00 82.00 91 SER A CA 1
ATOM 711 C C . SER A 1 91 ? -0.159 4.662 -0.570 1.00 82.00 91 SER A C 1
ATOM 713 O O . SER A 1 91 ? -0.893 3.675 -0.477 1.00 82.00 91 SER A O 1
ATOM 715 N N . VAL A 1 92 ? 0.965 4.657 -1.292 1.00 79.75 92 VAL A N 1
ATOM 716 C CA . VAL A 1 92 ? 1.567 3.409 -1.759 1.00 79.75 92 VAL A CA 1
ATOM 717 C C . VAL A 1 92 ? 2.219 2.735 -0.566 1.00 79.75 92 VAL A C 1
ATOM 719 O O . VAL A 1 92 ? 3.119 3.267 0.081 1.00 79.75 92 VAL A O 1
ATOM 722 N N . LEU A 1 93 ? 1.720 1.555 -0.260 1.00 66.12 93 LEU A N 1
ATOM 723 C CA . LEU A 1 93 ? 2.160 0.745 0.848 1.00 66.12 93 LEU A CA 1
ATOM 724 C C . LEU A 1 93 ? 3.368 -0.109 0.470 1.00 66.12 93 LEU A C 1
ATOM 726 O O . LEU A 1 93 ? 4.392 -0.085 1.147 1.00 66.12 93 LEU A O 1
ATOM 730 N N . ALA A 1 94 ? 3.247 -0.825 -0.643 1.00 63.94 94 ALA A N 1
ATOM 731 C CA . ALA A 1 94 ? 4.284 -1.685 -1.184 1.00 63.94 94 ALA A CA 1
ATOM 732 C C . ALA A 1 94 ? 4.462 -1.394 -2.671 1.00 63.94 94 ALA A C 1
ATOM 734 O O . ALA A 1 94 ? 3.518 -0.981 -3.348 1.00 63.94 94 ALA A O 1
ATOM 735 N N . GLY A 1 95 ? 5.677 -1.606 -3.156 1.00 74.50 95 GLY A N 1
ATOM 736 C CA . GLY A 1 95 ? 6.005 -1.542 -4.565 1.00 74.50 95 GLY A CA 1
ATOM 737 C C . GLY A 1 95 ? 7.091 -2.559 -4.871 1.00 74.50 95 GLY A C 1
ATOM 738 O O . GLY A 1 95 ? 8.050 -2.657 -4.109 1.00 74.50 95 GLY A O 1
ATOM 739 N N . GLU A 1 96 ? 6.936 -3.292 -5.962 1.00 77.25 96 GLU A N 1
ATOM 740 C CA . GLU A 1 96 ? 7.902 -4.280 -6.439 1.00 77.25 96 GLU A CA 1
ATOM 741 C C . GLU A 1 96 ? 8.121 -4.118 -7.939 1.00 77.25 96 GLU A C 1
ATOM 743 O O . GLU A 1 96 ? 7.213 -3.719 -8.674 1.00 77.25 96 GLU A O 1
ATOM 748 N N . ILE A 1 97 ? 9.330 -4.442 -8.384 1.00 83.44 97 ILE A N 1
ATOM 749 C CA . ILE A 1 97 ? 9.655 -4.538 -9.802 1.00 83.44 97 ILE A CA 1
ATOM 750 C C . ILE A 1 97 ? 9.356 -5.972 -10.216 1.00 83.44 97 ILE A C 1
ATOM 752 O O . ILE A 1 97 ? 10.006 -6.898 -9.743 1.00 83.44 97 ILE A O 1
ATOM 756 N N . ASP A 1 98 ? 8.359 -6.160 -11.076 1.00 82.00 98 ASP A N 1
ATOM 757 C CA . ASP A 1 98 ? 7.979 -7.494 -11.550 1.00 82.00 98 ASP A CA 1
ATOM 758 C C . ASP A 1 98 ? 8.645 -7.859 -12.884 1.00 82.00 98 ASP A C 1
ATOM 760 O O . ASP A 1 98 ? 8.684 -9.026 -13.270 1.00 82.00 98 ASP A O 1
ATOM 764 N N . SER A 1 99 ? 9.170 -6.859 -13.594 1.00 82.81 99 SER A N 1
ATOM 765 C CA . SER A 1 99 ? 9.947 -7.014 -14.819 1.00 82.81 99 SER A CA 1
ATOM 766 C C . SER A 1 99 ? 10.803 -5.771 -15.056 1.00 82.81 99 SER A C 1
ATOM 768 O O . SER A 1 99 ? 10.369 -4.652 -14.796 1.00 82.81 99 SER A O 1
ATOM 770 N N . SER A 1 100 ? 12.014 -5.943 -15.576 1.00 90.06 100 SER A N 1
ATOM 771 C CA . SER A 1 100 ? 12.877 -4.824 -15.957 1.00 90.06 100 SER A CA 1
ATOM 772 C C . SER A 1 100 ? 13.800 -5.224 -17.095 1.00 90.06 100 SER A C 1
ATOM 774 O O . SER A 1 100 ? 14.241 -6.369 -17.168 1.00 90.06 100 SER A O 1
ATOM 776 N N . SER A 1 101 ? 14.089 -4.272 -17.976 1.00 88.56 101 SER A N 1
ATOM 777 C CA . SER A 1 101 ? 15.158 -4.375 -18.971 1.00 88.56 101 SER A CA 1
ATOM 778 C C . SER A 1 101 ? 16.176 -3.235 -18.853 1.00 88.56 101 SER A C 1
ATOM 780 O O . SER A 1 101 ? 16.907 -2.987 -19.804 1.00 88.56 101 SER A O 1
ATOM 782 N N . ILE A 1 102 ? 16.164 -2.496 -17.737 1.00 85.50 102 ILE A N 1
ATOM 783 C CA . ILE A 1 102 ? 17.023 -1.323 -17.500 1.00 85.50 102 ILE A CA 1
ATOM 784 C C . ILE A 1 102 ? 18.431 -1.737 -17.029 1.00 85.50 102 ILE A C 1
ATOM 786 O O . ILE A 1 102 ? 19.342 -0.927 -17.102 1.00 85.50 102 ILE A O 1
ATOM 790 N N . ASP A 1 103 ? 18.616 -2.992 -16.598 1.00 76.25 103 ASP A N 1
ATOM 791 C CA . ASP A 1 103 ? 19.882 -3.650 -16.198 1.00 76.25 103 ASP A CA 1
ATOM 792 C C . ASP A 1 103 ? 20.810 -2.832 -15.274 1.00 76.25 103 ASP A C 1
ATOM 794 O O . ASP A 1 103 ? 22.005 -3.089 -15.155 1.00 76.25 103 ASP A O 1
ATOM 798 N N . GLU A 1 104 ? 20.246 -1.858 -14.553 1.00 84.81 104 GLU A N 1
ATOM 799 C CA . GLU A 1 104 ? 20.964 -1.041 -13.586 1.00 84.81 104 GLU A CA 1
ATOM 800 C C . GLU A 1 104 ? 20.150 -0.872 -12.295 1.00 84.81 104 GLU A C 1
ATOM 802 O O . GLU A 1 104 ? 19.192 -0.097 -12.197 1.00 84.81 104 GLU A O 1
ATOM 807 N N . ARG A 1 105 ? 20.561 -1.603 -11.252 1.00 84.94 105 ARG A N 1
ATOM 808 C CA . ARG A 1 105 ? 19.822 -1.708 -9.980 1.00 84.94 105 ARG A CA 1
ATOM 809 C C . ARG A 1 105 ? 19.673 -0.379 -9.230 1.00 84.94 105 ARG A C 1
ATOM 811 O O . ARG A 1 105 ? 18.701 -0.198 -8.493 1.00 84.94 105 ARG A O 1
ATOM 818 N N . SER A 1 106 ? 20.645 0.528 -9.344 1.00 85.69 106 SER A N 1
ATOM 819 C CA . SER A 1 106 ? 20.602 1.885 -8.761 1.00 85.69 106 SER A CA 1
ATOM 820 C C . SER A 1 106 ? 19.416 2.670 -9.310 1.00 85.69 106 SER A C 1
ATOM 822 O O . SER A 1 106 ? 18.640 3.261 -8.554 1.00 85.69 106 SER A O 1
ATOM 824 N N . ILE A 1 107 ? 19.253 2.611 -10.625 1.00 89.38 107 ILE A N 1
ATOM 825 C CA . ILE A 1 107 ? 18.239 3.336 -11.376 1.00 89.38 107 ILE A CA 1
ATOM 826 C C . ILE A 1 107 ? 16.863 2.728 -11.131 1.00 89.38 107 ILE A C 1
ATOM 828 O O . ILE A 1 107 ? 15.930 3.441 -10.766 1.00 89.38 107 ILE A O 1
ATOM 832 N N . GLU A 1 108 ? 16.752 1.404 -11.222 1.00 88.38 108 GLU A N 1
ATOM 833 C CA . GLU A 1 108 ? 15.546 0.650 -10.872 1.00 88.38 108 GLU A CA 1
ATOM 834 C C . GLU A 1 108 ? 15.007 1.022 -9.485 1.00 88.38 108 GLU A C 1
ATOM 836 O O . GLU A 1 108 ? 13.822 1.325 -9.320 1.00 88.38 108 GLU A O 1
ATOM 841 N N . ARG A 1 109 ? 15.894 1.075 -8.484 1.00 87.31 109 ARG A N 1
ATOM 842 C CA . ARG A 1 109 ? 15.535 1.469 -7.119 1.00 87.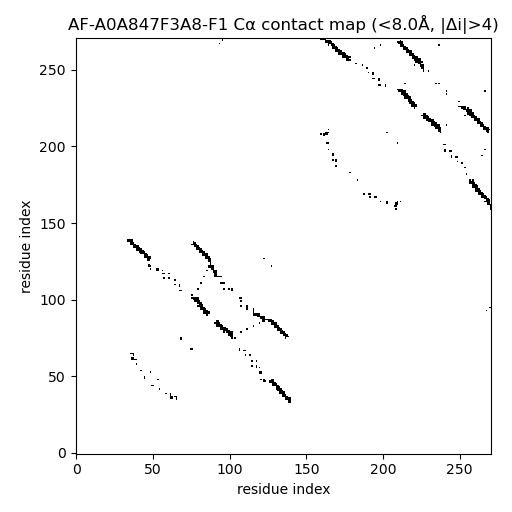31 109 ARG A CA 1
ATOM 843 C C . ARG A 1 109 ? 15.053 2.915 -7.048 1.00 87.31 109 ARG A C 1
ATOM 845 O O . ARG A 1 109 ? 14.046 3.178 -6.395 1.00 87.31 109 ARG A O 1
ATOM 852 N N . CYS A 1 110 ? 15.737 3.846 -7.715 1.00 91.00 110 CYS A N 1
ATOM 853 C CA . CYS A 1 110 ? 15.303 5.243 -7.764 1.00 91.00 110 CYS A CA 1
ATOM 854 C C . CYS A 1 110 ? 13.903 5.379 -8.381 1.00 91.00 110 CYS A C 1
ATOM 856 O O . CYS A 1 110 ? 13.046 6.074 -7.827 1.00 91.00 110 CYS A O 1
ATOM 858 N N . LEU A 1 111 ? 13.654 4.685 -9.496 1.00 92.69 111 LEU A N 1
ATOM 859 C CA . LEU A 1 111 ? 12.369 4.696 -10.191 1.00 92.69 111 LEU A CA 1
ATOM 860 C C . LEU A 1 111 ? 11.251 4.154 -9.295 1.00 92.69 111 LEU A C 1
ATOM 862 O O . LEU A 1 111 ? 10.204 4.792 -9.164 1.00 92.69 111 LEU A O 1
ATOM 866 N N . LEU A 1 112 ? 11.488 3.021 -8.629 1.00 89.56 112 LEU A N 1
ATOM 867 C CA . LEU A 1 112 ? 10.531 2.431 -7.699 1.00 89.56 112 LEU A CA 1
ATOM 868 C C . LEU A 1 112 ? 10.196 3.384 -6.543 1.00 89.56 112 LEU A C 1
ATOM 870 O O . LEU A 1 112 ? 9.021 3.614 -6.260 1.00 89.56 112 LEU A O 1
ATOM 874 N N . GLU A 1 113 ? 11.198 3.986 -5.903 1.00 86.69 113 GLU A N 1
ATOM 875 C CA . GLU A 1 113 ? 10.985 4.905 -4.776 1.00 86.69 113 GLU A CA 1
ATOM 876 C C . GLU A 1 113 ? 10.219 6.171 -5.190 1.00 86.69 113 GLU A C 1
ATOM 878 O O . GLU A 1 113 ? 9.313 6.623 -4.484 1.00 86.69 113 GLU A O 1
ATOM 883 N N . ARG A 1 114 ? 10.490 6.710 -6.385 1.00 92.94 114 ARG A N 1
ATOM 884 C CA . ARG A 1 114 ? 9.719 7.830 -6.951 1.00 92.94 114 ARG A CA 1
ATOM 885 C C . ARG A 1 114 ? 8.252 7.466 -7.173 1.00 92.94 114 ARG A C 1
ATOM 887 O O . ARG A 1 114 ? 7.380 8.289 -6.898 1.00 92.94 114 ARG A O 1
ATOM 894 N N . LEU A 1 115 ? 7.971 6.251 -7.644 1.00 92.50 115 LEU A N 1
ATOM 895 C CA . LEU A 1 115 ? 6.602 5.760 -7.825 1.00 92.50 115 LEU A CA 1
ATOM 896 C C . LEU A 1 115 ? 5.901 5.511 -6.481 1.00 92.50 115 LEU A C 1
ATOM 898 O O . LEU A 1 115 ? 4.724 5.843 -6.338 1.00 92.50 115 LEU A O 1
ATOM 902 N N . ARG A 1 116 ? 6.617 5.003 -5.470 1.00 87.31 116 ARG A N 1
ATOM 903 C CA . ARG A 1 116 ? 6.091 4.818 -4.103 1.00 87.31 116 ARG A CA 1
ATOM 904 C C . ARG A 1 116 ? 5.775 6.141 -3.402 1.00 87.31 116 ARG A C 1
ATOM 906 O O . ARG A 1 116 ? 4.890 6.189 -2.552 1.00 87.31 116 ARG A O 1
ATOM 913 N N . ALA A 1 117 ? 6.442 7.229 -3.779 1.00 88.38 117 ALA A N 1
ATOM 914 C CA . ALA A 1 117 ? 6.172 8.557 -3.234 1.00 88.38 117 ALA A CA 1
ATOM 915 C C . ALA A 1 117 ? 4.850 9.183 -3.732 1.00 88.38 117 ALA A C 1
ATOM 917 O O . ALA A 1 117 ? 4.421 10.213 -3.203 1.00 88.38 117 ALA A O 1
ATOM 918 N N . ILE A 1 118 ? 4.187 8.590 -4.733 1.00 92.44 118 ILE A N 1
ATOM 919 C CA . ILE A 1 118 ? 2.926 9.106 -5.274 1.00 92.44 118 ILE A CA 1
ATOM 920 C C . ILE A 1 118 ? 1.810 8.976 -4.230 1.00 92.44 118 ILE A C 1
ATOM 922 O O . ILE A 1 118 ? 1.642 7.946 -3.577 1.00 92.44 118 ILE A O 1
ATOM 926 N N . ARG A 1 119 ? 1.009 10.038 -4.095 1.00 91.44 119 ARG A N 1
ATOM 927 C CA . ARG A 1 119 ? -0.198 10.050 -3.264 1.00 91.44 119 ARG A CA 1
ATOM 928 C C . ARG A 1 119 ? -1.443 9.984 -4.135 1.00 91.44 119 ARG A C 1
ATOM 930 O O . ARG A 1 119 ? -1.671 10.863 -4.965 1.00 91.44 119 ARG A O 1
ATOM 937 N N . PHE A 1 120 ? -2.231 8.940 -3.921 1.00 93.06 120 PHE A N 1
ATOM 938 C CA . PHE A 1 120 ? -3.509 8.693 -4.570 1.00 93.06 120 PHE A CA 1
ATOM 939 C C . PHE A 1 120 ? -4.666 9.274 -3.747 1.00 93.06 120 PHE A C 1
ATOM 941 O O . PHE A 1 120 ? -4.495 9.584 -2.565 1.00 93.06 120 PHE A O 1
ATOM 948 N N . PRO A 1 121 ? -5.850 9.454 -4.350 1.00 91.75 121 PRO A N 1
ATOM 949 C CA . PRO A 1 121 ? -7.054 9.788 -3.609 1.00 91.75 121 PRO A CA 1
ATOM 950 C C . PRO A 1 121 ? -7.383 8.694 -2.599 1.00 91.75 121 PRO A C 1
ATOM 952 O O . PRO A 1 121 ? -7.127 7.513 -2.842 1.00 91.75 121 PRO A O 1
ATOM 955 N N . ARG A 1 122 ? -7.985 9.102 -1.483 1.00 85.81 122 ARG A N 1
ATOM 956 C CA . ARG A 1 122 ? -8.522 8.151 -0.516 1.00 85.81 122 ARG A CA 1
ATOM 957 C C . ARG A 1 122 ? -9.679 7.381 -1.139 1.00 85.81 122 ARG A C 1
ATOM 959 O O . ARG A 1 122 ? -10.530 7.967 -1.806 1.00 85.81 122 ARG A O 1
ATOM 966 N N . VAL A 1 123 ? -9.682 6.087 -0.882 1.00 75.81 123 VAL A N 1
ATOM 967 C CA . VAL A 1 123 ? -10.788 5.164 -1.154 1.00 75.81 123 VAL A CA 1
ATOM 968 C C . VAL A 1 123 ? -11.293 4.662 0.193 1.00 75.81 123 VAL A C 1
ATOM 970 O O . VAL A 1 123 ? -10.595 4.863 1.186 1.00 75.81 123 VAL A O 1
ATOM 973 N N . GLY A 1 124 ? -12.511 4.125 0.261 1.00 65.75 124 GLY A N 1
ATOM 974 C CA . GLY A 1 124 ? -13.210 3.853 1.519 1.00 65.75 124 GLY A CA 1
ATOM 975 C C . GLY A 1 124 ? -12.378 3.092 2.560 1.00 65.75 124 GLY A C 1
ATOM 976 O O . GLY A 1 124 ? -11.315 2.530 2.280 1.00 65.75 124 GLY A O 1
ATOM 977 N N . ASP A 1 125 ? -12.850 3.076 3.804 1.00 57.62 125 ASP A N 1
ATOM 978 C CA . ASP A 1 125 ? -12.098 2.459 4.896 1.00 57.62 125 ASP A CA 1
ATO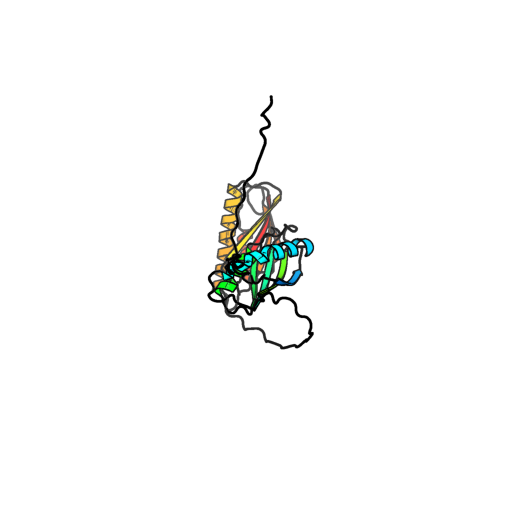M 979 C C . ASP A 1 125 ? -11.773 0.983 4.589 1.00 57.62 125 ASP A C 1
ATOM 981 O O . ASP A 1 125 ? -12.646 0.203 4.214 1.00 57.62 125 ASP A O 1
ATOM 985 N N . PHE A 1 126 ? -10.504 0.599 4.775 1.00 54.28 126 PHE A N 1
ATOM 986 C CA . PHE A 1 126 ? -9.969 -0.759 4.550 1.00 54.28 126 PHE A CA 1
ATOM 987 C C . PHE A 1 126 ? -9.959 -1.256 3.105 1.00 54.28 126 PHE A C 1
ATOM 989 O O . PHE A 1 126 ? -9.659 -2.431 2.868 1.00 54.28 126 PHE A O 1
ATOM 996 N N . GLU A 1 127 ? -10.223 -0.381 2.141 1.00 72.62 127 GLU A N 1
ATOM 997 C CA . GLU A 1 127 ? -10.083 -0.720 0.738 1.00 72.62 127 GLU A CA 1
ATOM 998 C C . GLU A 1 127 ? -8.625 -0.616 0.273 1.00 72.62 127 GLU A C 1
ATOM 1000 O O . GLU A 1 127 ? -7.842 0.223 0.725 1.00 72.62 127 GLU A O 1
ATOM 1005 N N . GLU A 1 128 ? -8.251 -1.501 -0.646 1.00 73.00 128 GLU A N 1
ATOM 1006 C CA . GLU A 1 128 ? -6.933 -1.521 -1.268 1.00 73.00 128 GLU A CA 1
ATOM 1007 C C . GLU A 1 128 ? -7.068 -1.553 -2.787 1.00 73.00 128 GLU A C 1
ATOM 1009 O O . GLU A 1 128 ? -8.117 -1.884 -3.351 1.00 73.00 128 GLU A O 1
ATOM 1014 N N . SER A 1 129 ? -6.006 -1.157 -3.474 1.00 85.50 129 SER A N 1
ATOM 1015 C CA . SER A 1 129 ? -5.926 -1.233 -4.926 1.00 85.50 129 SER A CA 1
ATOM 1016 C C . SER A 1 129 ? -4.559 -1.714 -5.367 1.00 85.50 129 SER A C 1
ATOM 1018 O O . SER A 1 129 ? -3.530 -1.243 -4.893 1.00 85.50 129 SER A O 1
ATOM 1020 N N . HIS A 1 130 ? -4.569 -2.664 -6.290 1.00 84.00 130 HIS A N 1
ATOM 1021 C CA . HIS A 1 130 ? -3.390 -3.252 -6.901 1.00 84.00 130 HIS A CA 1
ATOM 1022 C C . HIS A 1 130 ? -3.201 -2.592 -8.257 1.00 84.00 130 HIS A C 1
ATOM 1024 O O . HIS A 1 130 ? -4.025 -2.764 -9.159 1.00 84.00 130 HIS A O 1
ATOM 1030 N N . LEU A 1 131 ? -2.140 -1.802 -8.375 1.00 90.69 131 LEU A N 1
ATOM 1031 C CA . LEU A 1 131 ? -1.784 -1.085 -9.587 1.00 90.69 131 LEU A CA 1
ATOM 1032 C C . LEU A 1 131 ? -0.565 -1.746 -10.220 1.00 90.69 131 LEU A C 1
ATOM 1034 O O . LEU A 1 131 ? 0.494 -1.799 -9.607 1.00 90.69 131 LEU A O 1
ATOM 1038 N N . ARG A 1 132 ? -0.695 -2.203 -11.460 1.00 92.44 132 ARG A N 1
ATOM 1039 C CA . ARG A 1 132 ? 0.424 -2.637 -12.290 1.00 92.44 132 ARG A CA 1
ATOM 1040 C C . ARG A 1 132 ? 0.649 -1.614 -13.394 1.00 92.44 132 ARG A C 1
ATOM 1042 O O . ARG A 1 132 ? -0.288 -1.244 -14.101 1.00 92.44 132 ARG A O 1
ATOM 1049 N N . VAL A 1 133 ? 1.882 -1.150 -13.533 1.00 94.88 133 VAL A N 1
ATOM 1050 C CA . VAL A 1 133 ? 2.281 -0.215 -14.587 1.00 94.88 133 VAL A CA 1
ATOM 1051 C C . VAL A 1 133 ? 3.518 -0.722 -15.293 1.00 94.88 133 VAL A C 1
ATOM 1053 O O . VAL A 1 133 ? 4.392 -1.315 -14.666 1.00 94.88 133 VAL A O 1
ATOM 1056 N N . ARG A 1 134 ? 3.605 -0.442 -16.589 1.00 95.19 134 ARG A N 1
ATOM 1057 C CA . ARG A 1 134 ? 4.833 -0.612 -17.358 1.00 95.19 134 ARG A CA 1
ATOM 1058 C C . ARG A 1 134 ? 5.237 0.720 -17.961 1.00 95.19 134 ARG A C 1
ATOM 1060 O O . ARG A 1 134 ? 4.406 1.395 -18.570 1.00 95.19 134 ARG A O 1
ATOM 1067 N N . ILE A 1 135 ? 6.487 1.110 -17.748 1.00 94.62 135 ILE A N 1
ATOM 1068 C CA . ILE A 1 135 ? 7.031 2.404 -18.159 1.00 94.62 135 ILE A CA 1
ATOM 1069 C C . ILE A 1 135 ? 8.210 2.164 -19.093 1.00 94.62 135 ILE A C 1
ATOM 1071 O O . ILE A 1 135 ? 9.173 1.521 -18.688 1.00 94.62 135 ILE A O 1
ATOM 1075 N N . GLY A 1 136 ? 8.123 2.690 -20.310 1.00 92.31 136 GLY A N 1
ATOM 1076 C CA . GLY A 1 136 ? 9.174 2.649 -21.322 1.00 92.31 136 GLY A CA 1
ATOM 1077 C C . GLY A 1 136 ? 10.041 3.905 -21.319 1.00 92.31 136 GLY A C 1
ATOM 1078 O O . GLY A 1 136 ? 9.549 5.018 -21.107 1.00 92.31 136 GLY A O 1
ATOM 1079 N N . PHE A 1 137 ? 11.327 3.719 -21.601 1.00 89.19 137 PHE A N 1
ATOM 1080 C CA . PHE A 1 137 ? 12.370 4.743 -21.669 1.00 89.19 137 PHE A CA 1
ATOM 1081 C C . PHE A 1 137 ? 13.064 4.676 -23.037 1.00 89.19 137 PHE A C 1
ATOM 1083 O O . PHE A 1 137 ? 14.249 4.365 -23.178 1.00 89.19 137 PHE A O 1
ATOM 1090 N N . GLU A 1 138 ? 12.292 4.923 -24.091 1.00 79.94 138 GLU A N 1
ATOM 1091 C CA . GLU A 1 138 ? 12.807 4.955 -25.458 1.00 79.94 138 GLU A CA 1
ATOM 1092 C C . GLU A 1 138 ? 13.311 6.347 -25.838 1.00 79.94 138 GLU A C 1
ATOM 1094 O O . GLU A 1 138 ? 12.891 7.371 -25.292 1.00 79.94 138 GLU A O 1
ATOM 1099 N N . LYS A 1 139 ? 14.235 6.387 -26.803 1.00 62.91 139 LYS A N 1
ATOM 1100 C CA . LYS A 1 139 ? 14.629 7.646 -27.429 1.00 62.91 139 LYS A CA 1
ATOM 1101 C C . LYS A 1 139 ? 13.429 8.146 -28.209 1.00 62.91 139 LYS A C 1
ATOM 1103 O O . LYS A 1 139 ? 12.796 7.357 -28.904 1.00 62.91 139 LYS A O 1
ATOM 1108 N N . GLU A 1 140 ? 13.115 9.432 -28.104 1.00 53.38 140 GLU A N 1
ATOM 1109 C CA . GLU A 1 140 ? 12.068 10.015 -28.932 1.00 53.38 140 GLU A CA 1
ATOM 1110 C C . GLU A 1 140 ? 12.523 9.949 -30.396 1.00 53.38 140 GLU A C 1
ATOM 1112 O O . GLU A 1 140 ? 13.269 10.795 -30.883 1.00 53.38 140 GLU A O 1
ATOM 1117 N N . ALA A 1 141 ? 12.159 8.867 -31.083 1.00 44.00 141 ALA A N 1
ATOM 1118 C CA . ALA A 1 141 ? 12.302 8.770 -32.518 1.00 44.00 141 ALA A CA 1
ATOM 1119 C C . ALA A 1 141 ? 11.248 9.704 -33.109 1.00 44.00 141 ALA A C 1
ATOM 1121 O O . ALA A 1 141 ? 10.046 9.477 -32.951 1.00 44.00 141 ALA A O 1
ATOM 1122 N N . ALA A 1 142 ? 11.706 10.781 -33.745 1.00 38.50 142 ALA A N 1
ATOM 1123 C CA . ALA A 1 142 ? 10.875 11.556 -34.648 1.00 38.50 142 ALA A CA 1
ATOM 1124 C C . ALA A 1 142 ? 10.239 10.582 -35.656 1.00 38.50 142 ALA A C 1
ATOM 1126 O O . ALA A 1 142 ? 10.950 9.926 -36.409 1.00 38.50 142 ALA A O 1
ATOM 1127 N N . GLU A 1 143 ? 8.917 10.438 -35.555 1.00 43.75 143 GLU A N 1
ATOM 1128 C CA . GLU A 1 143 ? 7.979 9.758 -36.456 1.00 43.75 143 GLU A CA 1
ATOM 1129 C C . GLU A 1 143 ? 8.555 8.737 -37.459 1.00 43.75 143 GLU A C 1
ATOM 1131 O O . GLU A 1 143 ? 9.040 9.107 -38.525 1.00 43.75 143 GLU A O 1
ATOM 1136 N N . ALA A 1 144 ? 8.318 7.440 -37.233 1.00 37.16 144 ALA A N 1
ATOM 1137 C CA . ALA A 1 144 ? 8.099 6.506 -38.339 1.00 37.16 144 ALA A CA 1
ATOM 1138 C C . ALA A 1 144 ? 7.264 5.284 -37.924 1.00 37.16 144 ALA A C 1
ATOM 1140 O O . ALA A 1 144 ? 7.503 4.621 -36.923 1.00 37.16 144 ALA A O 1
ATOM 1141 N N . ARG A 1 145 ? 6.252 5.055 -38.755 1.00 40.72 145 ARG A N 1
ATOM 1142 C CA . ARG A 1 145 ? 5.157 4.082 -38.749 1.00 40.72 145 ARG A CA 1
ATOM 1143 C C . ARG A 1 145 ? 5.542 2.594 -38.645 1.00 40.72 145 ARG A C 1
ATOM 1145 O O . ARG A 1 145 ? 6.542 2.170 -39.205 1.00 40.72 145 ARG A O 1
ATOM 1152 N N . ALA A 1 146 ? 4.534 1.849 -38.173 1.00 40.25 146 ALA A N 1
ATOM 1153 C CA . ALA A 1 146 ? 4.061 0.532 -38.626 1.00 40.25 146 ALA A CA 1
ATOM 1154 C C . ALA A 1 146 ? 4.875 -0.731 -38.297 1.00 40.25 146 ALA A C 1
ATOM 1156 O O . ALA A 1 146 ? 6.030 -0.875 -38.680 1.00 40.25 146 ALA A O 1
ATOM 1157 N N . GLY A 1 147 ? 4.159 -1.719 -37.750 1.00 32.53 147 GLY A N 1
ATOM 1158 C CA . GLY A 1 147 ? 4.500 -3.130 -37.900 1.00 32.53 147 GLY A CA 1
ATOM 1159 C C . GLY A 1 147 ? 4.099 -3.979 -36.706 1.00 32.53 147 GLY A C 1
ATOM 1160 O O . GLY A 1 147 ? 4.874 -4.111 -35.766 1.00 32.53 147 GLY A O 1
ATOM 1161 N N . ASP A 1 148 ? 2.917 -4.591 -36.777 1.00 38.06 148 ASP A N 1
ATOM 1162 C CA . ASP A 1 148 ? 2.559 -5.745 -35.955 1.00 38.06 148 ASP A CA 1
ATOM 1163 C C . ASP A 1 148 ? 3.643 -6.828 -36.035 1.00 38.06 148 ASP A C 1
ATOM 1165 O O . ASP A 1 148 ? 4.107 -7.164 -37.130 1.00 38.06 148 ASP A O 1
ATOM 1169 N N . LYS A 1 149 ? 3.973 -7.431 -34.889 1.00 36.09 149 LYS A N 1
ATOM 1170 C CA . LYS A 1 149 ? 4.275 -8.864 -34.796 1.00 36.09 149 LYS A CA 1
ATOM 1171 C C . LYS A 1 149 ? 4.163 -9.355 -33.357 1.00 36.09 149 LYS A C 1
ATOM 1173 O O . LYS A 1 149 ? 4.985 -9.068 -32.494 1.00 36.09 149 LYS A O 1
ATOM 1178 N N . GLU A 1 150 ? 3.115 -10.135 -33.157 1.00 36.88 150 GLU A N 1
ATOM 1179 C CA . GLU A 1 150 ? 2.939 -11.103 -32.088 1.00 36.88 150 GLU A CA 1
ATOM 1180 C C . GLU A 1 150 ? 4.056 -12.160 -32.146 1.00 36.88 150 GLU A C 1
ATOM 1182 O O . GLU A 1 150 ? 4.349 -12.706 -33.211 1.00 36.88 150 GLU A O 1
ATOM 1187 N N . SER A 1 151 ? 4.688 -12.449 -31.007 1.00 30.41 151 SER A N 1
ATOM 1188 C CA . SER A 1 151 ? 5.440 -13.689 -30.799 1.00 30.41 151 SER A CA 1
ATOM 1189 C C . SER A 1 151 ? 5.589 -13.968 -29.308 1.00 30.41 151 SER A C 1
ATOM 1191 O O . SER A 1 151 ? 6.274 -13.246 -28.586 1.00 30.41 151 SER A O 1
ATOM 1193 N N . SER A 1 152 ? 4.963 -15.059 -28.880 1.00 35.38 152 SER A N 1
ATOM 1194 C CA . SER A 1 152 ? 5.178 -15.726 -27.601 1.00 35.38 152 SER A CA 1
ATOM 1195 C C . SER A 1 152 ? 6.640 -16.120 -27.392 1.00 35.38 152 SER A C 1
ATOM 1197 O O . SER A 1 152 ? 7.292 -16.616 -28.310 1.00 35.38 152 SER A O 1
ATOM 1199 N N . ALA A 1 153 ? 7.101 -16.011 -26.149 1.00 30.08 153 ALA A N 1
ATOM 1200 C CA . ALA A 1 153 ? 8.093 -16.915 -25.583 1.00 30.08 153 ALA A CA 1
ATOM 1201 C C . ALA A 1 153 ? 7.839 -17.045 -24.075 1.00 30.08 153 ALA A C 1
ATOM 1203 O O . ALA A 1 153 ? 7.868 -16.062 -23.334 1.00 30.08 153 ALA A O 1
ATOM 1204 N N . GLU A 1 154 ? 7.549 -18.273 -23.648 1.00 33.09 154 GLU A N 1
ATOM 1205 C CA . GLU A 1 154 ? 7.529 -18.699 -22.252 1.00 33.09 154 GLU A CA 1
ATOM 1206 C C . 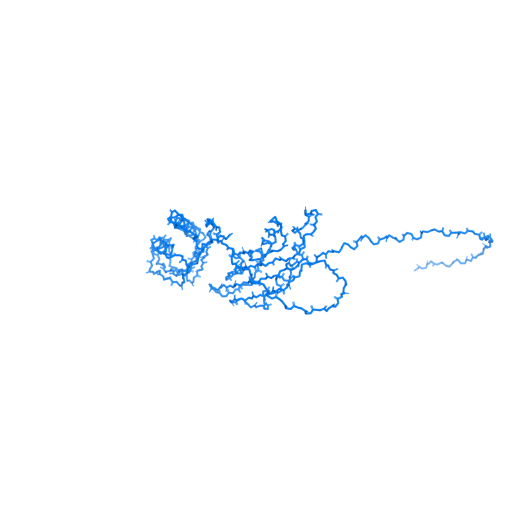GLU A 1 154 ? 8.918 -18.512 -21.628 1.00 33.09 154 GLU A C 1
ATOM 1208 O O . GLU A 1 154 ? 9.901 -19.094 -22.082 1.00 33.09 154 GLU A O 1
ATOM 1213 N N . GLY A 1 155 ? 8.986 -17.731 -20.552 1.00 25.98 155 GLY A N 1
ATOM 1214 C CA . GLY A 1 155 ? 10.089 -17.741 -19.598 1.00 25.98 155 GLY A CA 1
ATOM 1215 C C . GLY A 1 155 ? 9.550 -18.231 -18.261 1.00 25.98 155 GLY A C 1
ATOM 1216 O O . GLY A 1 155 ? 8.685 -17.584 -17.672 1.00 25.98 155 GLY A O 1
ATOM 1217 N N . GLY A 1 156 ? 10.006 -19.403 -17.814 1.00 28.27 156 GLY A N 1
ATOM 1218 C CA . GLY A 1 156 ? 9.607 -19.991 -16.535 1.00 28.27 156 GLY A CA 1
ATOM 1219 C C . GLY A 1 156 ? 9.917 -19.068 -15.346 1.00 28.27 156 GLY A C 1
ATOM 1220 O O . GLY A 1 156 ? 10.837 -18.252 -15.423 1.00 28.27 156 GLY A O 1
ATOM 1221 N N . PRO A 1 157 ? 9.157 -19.177 -14.241 1.00 30.08 157 PRO A N 1
ATOM 1222 C CA . PRO A 1 157 ? 9.292 -18.267 -13.110 1.00 30.08 157 PRO A CA 1
ATOM 1223 C C . PRO A 1 157 ? 10.689 -18.390 -12.478 1.00 30.08 157 PRO A C 1
ATOM 1225 O O . PRO A 1 157 ? 11.126 -19.515 -12.212 1.00 30.08 157 PRO A O 1
ATOM 1228 N N . PRO A 1 158 ? 11.397 -17.277 -12.200 1.00 32.84 158 PRO A N 1
ATOM 1229 C CA . PRO A 1 158 ? 12.615 -17.341 -11.408 1.00 32.84 158 PRO A CA 1
ATOM 1230 C C . PRO A 1 158 ? 12.295 -17.873 -10.003 1.00 32.84 158 PRO A C 1
ATOM 1232 O O . PRO A 1 158 ? 11.301 -17.506 -9.374 1.00 32.84 158 PRO A O 1
ATOM 1235 N N . SER A 1 159 ? 13.138 -18.796 -9.540 1.00 28.94 159 SER A N 1
ATOM 1236 C CA . SER A 1 159 ? 13.047 -19.430 -8.225 1.00 28.94 159 SER A CA 1
ATOM 1237 C C . SER A 1 159 ? 13.221 -18.390 -7.108 1.00 28.94 159 SER A C 1
ATOM 1239 O O . SER A 1 159 ? 14.161 -17.601 -7.183 1.00 28.94 159 SER A O 1
ATOM 1241 N N . PRO A 1 160 ? 12.389 -18.403 -6.048 1.00 31.59 160 PRO A N 1
ATOM 1242 C CA . PRO A 1 160 ? 12.440 -17.391 -5.000 1.00 31.59 160 PRO A CA 1
ATOM 1243 C C . PRO A 1 160 ? 13.688 -17.556 -4.126 1.00 31.59 160 PRO A C 1
ATOM 1245 O O . PRO A 1 160 ? 13.858 -18.553 -3.413 1.00 31.59 160 PRO A O 1
ATOM 1248 N N . GLU A 1 161 ? 14.559 -16.554 -4.182 1.00 29.19 161 GLU A N 1
ATOM 1249 C CA . GLU A 1 161 ? 15.603 -16.309 -3.191 1.00 29.19 161 GLU A CA 1
ATOM 1250 C C . GLU A 1 161 ? 14.940 -15.916 -1.851 1.00 29.19 161 GLU A C 1
ATOM 1252 O O . GLU A 1 161 ? 13.783 -15.509 -1.820 1.00 29.19 161 GLU A O 1
ATOM 1257 N N . ARG A 1 162 ? 15.584 -16.155 -0.701 1.00 32.69 162 ARG A N 1
ATOM 1258 C CA . ARG A 1 162 ? 14.929 -16.035 0.622 1.00 32.69 162 ARG A CA 1
ATOM 1259 C C . ARG A 1 162 ? 15.084 -14.626 1.192 1.00 32.69 162 ARG A C 1
ATOM 1261 O O . ARG A 1 162 ? 16.201 -14.239 1.526 1.00 32.69 162 ARG A O 1
ATOM 1268 N N . ILE A 1 163 ? 13.974 -13.929 1.436 1.00 41.25 163 ILE A N 1
ATOM 1269 C CA . ILE A 1 163 ? 13.987 -12.557 1.957 1.00 41.25 163 ILE A CA 1
ATOM 1270 C C . ILE A 1 163 ? 13.413 -12.469 3.378 1.00 41.25 163 ILE A C 1
ATOM 1272 O O . ILE A 1 163 ? 12.355 -13.038 3.669 1.00 41.25 163 ILE A O 1
ATOM 1276 N N . PRO A 1 164 ? 14.080 -11.751 4.297 1.00 37.28 164 PRO A N 1
ATOM 1277 C CA . PRO A 1 164 ? 13.532 -11.466 5.615 1.00 37.28 164 PRO A CA 1
ATOM 1278 C C . PRO A 1 164 ? 12.510 -10.317 5.568 1.00 37.28 164 PRO A C 1
ATOM 1280 O O . PRO A 1 164 ? 12.811 -9.230 5.078 1.00 37.28 164 PRO A O 1
ATOM 1283 N N . LEU A 1 165 ? 11.333 -10.516 6.177 1.00 48.22 165 LEU A N 1
ATOM 1284 C CA . LEU A 1 165 ? 10.390 -9.431 6.480 1.00 48.22 165 LEU A CA 1
ATOM 1285 C C . LEU A 1 165 ? 11.091 -8.373 7.341 1.00 48.22 165 LEU A C 1
ATOM 1287 O O . LEU A 1 165 ? 11.595 -8.718 8.415 1.00 48.22 165 LEU A O 1
ATOM 1291 N N . ARG A 1 166 ? 11.104 -7.102 6.923 1.00 52.31 166 ARG A N 1
ATOM 1292 C CA . ARG A 1 166 ? 11.784 -6.020 7.669 1.00 52.31 166 ARG A CA 1
ATOM 1293 C C . ARG A 1 166 ? 10.877 -4.897 8.157 1.00 52.31 166 ARG A C 1
ATOM 1295 O O . ARG A 1 166 ? 11.289 -4.176 9.057 1.00 52.31 166 ARG A O 1
ATOM 1302 N N . GLU A 1 167 ? 9.652 -4.777 7.655 1.00 55.69 167 GLU A N 1
ATOM 1303 C CA . GLU A 1 167 ? 8.831 -3.596 7.934 1.00 55.69 167 GLU A CA 1
ATOM 1304 C C . GLU A 1 167 ? 7.374 -3.969 8.254 1.00 55.69 167 GLU A C 1
ATOM 1306 O O . GLU A 1 167 ? 6.747 -4.780 7.563 1.00 55.69 167 GLU A O 1
ATOM 1311 N N . VAL A 1 168 ? 6.859 -3.386 9.343 1.00 60.19 168 VAL A N 1
ATOM 1312 C CA . VAL A 1 168 ? 5.456 -3.483 9.761 1.00 60.19 168 VAL A CA 1
ATOM 1313 C C . VAL A 1 168 ? 4.840 -2.105 9.644 1.00 60.19 168 VAL A C 1
ATOM 1315 O O . VAL A 1 168 ? 5.269 -1.186 10.342 1.00 60.19 168 VAL A O 1
ATOM 1318 N N . LYS A 1 169 ? 3.792 -1.974 8.830 1.00 62.19 169 LYS A N 1
ATOM 1319 C CA . LYS A 1 169 ? 2.960 -0.771 8.845 1.00 62.19 169 LYS A CA 1
ATOM 1320 C C . LYS A 1 169 ? 1.726 -1.010 9.703 1.00 62.19 169 LYS A C 1
ATOM 1322 O O . LYS A 1 169 ? 1.034 -2.023 9.578 1.00 62.19 169 LYS A O 1
ATOM 1327 N N . LEU A 1 170 ? 1.488 -0.056 10.590 1.00 68.19 170 LEU A N 1
ATOM 1328 C CA . LEU A 1 170 ? 0.382 -0.033 11.527 1.00 68.19 170 LEU A CA 1
ATOM 1329 C C . LEU A 1 170 ? -0.529 1.131 11.167 1.00 68.19 170 LEU A C 1
ATOM 1331 O O . LEU A 1 170 ? -0.073 2.261 11.036 1.00 68.19 170 LEU A O 1
ATOM 1335 N N . SER A 1 171 ? -1.821 0.860 11.026 1.00 69.06 171 SER A N 1
ATOM 1336 C CA . SER A 1 171 ? -2.844 1.900 10.908 1.00 69.06 171 SER A CA 1
ATOM 1337 C C . SER A 1 171 ? -4.016 1.566 11.818 1.00 69.06 171 SER A C 1
ATOM 1339 O O . SER A 1 171 ? -4.274 0.395 12.108 1.00 69.06 171 SER A O 1
ATOM 1341 N N . PHE A 1 172 ? -4.684 2.592 12.333 1.00 73.62 172 PHE A N 1
ATOM 1342 C CA . PHE A 1 172 ? -5.930 2.427 13.064 1.00 73.62 172 PHE A CA 1
ATOM 1343 C C . PHE A 1 172 ? -6.922 3.507 12.649 1.00 73.62 172 PHE A C 1
ATOM 1345 O O . PHE A 1 172 ? -6.533 4.586 12.204 1.00 73.62 172 PHE A O 1
ATOM 1352 N N . HIS A 1 173 ? -8.200 3.185 12.774 1.00 72.31 173 HIS A N 1
ATOM 1353 C CA . HIS A 1 173 ? -9.299 4.086 12.489 1.00 72.31 173 HIS A CA 1
ATOM 1354 C C . HIS A 1 173 ? -10.277 4.059 13.661 1.00 72.31 173 HIS A C 1
ATOM 1356 O O . HIS A 1 173 ? -10.787 2.997 14.026 1.00 72.31 173 HIS A O 1
ATOM 1362 N N . LEU A 1 174 ? -10.518 5.223 14.263 1.00 77.62 174 LEU A N 1
ATOM 1363 C CA . LEU A 1 174 ? -11.461 5.377 15.363 1.00 77.62 174 LEU A CA 1
ATOM 1364 C C . LEU A 1 174 ? -12.883 5.489 14.803 1.00 77.62 174 LEU A C 1
ATOM 1366 O O . LEU A 1 174 ? -13.207 6.437 14.095 1.00 77.62 174 LEU A O 1
ATOM 1370 N N . ARG A 1 175 ? -13.731 4.511 15.122 1.00 76.25 175 ARG A N 1
ATOM 1371 C CA . ARG A 1 175 ? -15.127 4.433 14.667 1.00 76.25 175 ARG A CA 1
ATOM 1372 C C . ARG A 1 175 ? -16.072 5.157 15.619 1.00 76.25 175 ARG A C 1
ATOM 1374 O O . ARG A 1 175 ? -17.046 5.766 15.184 1.00 76.25 175 ARG A O 1
ATOM 1381 N N . LYS A 1 176 ? -15.808 5.049 16.922 1.00 81.88 176 LYS A N 1
ATOM 1382 C CA . LYS A 1 176 ? -16.641 5.617 17.986 1.00 81.88 176 LYS A CA 1
ATOM 1383 C C . LYS A 1 176 ? -15.774 6.022 19.174 1.00 81.88 176 LYS A C 1
ATOM 1385 O O . LYS A 1 176 ? -14.829 5.311 19.509 1.00 81.88 176 LYS A O 1
ATOM 1390 N N . GLY A 1 177 ? -16.156 7.116 19.828 1.00 85.25 177 GLY A N 1
ATOM 1391 C CA . GLY A 1 177 ? -15.463 7.672 20.988 1.00 85.25 177 GLY A CA 1
ATOM 1392 C C . GLY A 1 177 ? -14.399 8.695 20.592 1.00 85.25 177 GLY A C 1
ATOM 1393 O O . GLY A 1 177 ? -14.399 9.192 19.468 1.00 85.25 177 GLY A O 1
ATOM 1394 N N . ALA A 1 178 ? -13.520 9.024 21.533 1.00 82.62 178 ALA A N 1
ATOM 1395 C CA . ALA A 1 178 ? -12.394 9.929 21.336 1.00 82.62 178 ALA A CA 1
ATOM 1396 C C . ALA A 1 178 ? -11.180 9.388 22.096 1.00 82.62 178 ALA A C 1
ATOM 1398 O O . ALA A 1 178 ? -11.329 8.853 23.195 1.00 82.62 178 ALA A O 1
ATOM 1399 N N . LEU A 1 179 ? -10.001 9.535 21.499 1.00 81.81 179 LEU A N 1
ATOM 1400 C CA . LEU A 1 179 ? -8.715 9.302 22.143 1.00 81.81 179 LEU A CA 1
ATOM 1401 C C . LEU A 1 179 ? -7.965 10.631 22.179 1.00 81.81 179 LEU A C 1
ATOM 1403 O O . LEU A 1 179 ? -8.036 11.405 21.225 1.00 81.81 179 LEU A O 1
ATOM 1407 N N . ASP A 1 180 ? -7.269 10.906 23.275 1.00 85.00 180 ASP A N 1
ATOM 1408 C CA . ASP A 1 180 ? -6.313 12.010 23.311 1.00 85.00 180 ASP A CA 1
ATOM 1409 C C . ASP A 1 180 ? -4.970 11.608 22.668 1.00 85.00 180 ASP A C 1
ATOM 1411 O O . ASP A 1 180 ? -4.665 10.424 22.498 1.00 85.00 180 ASP A O 1
ATOM 1415 N N . GLU A 1 181 ? -4.138 12.596 22.325 1.00 76.75 181 GLU A N 1
ATOM 1416 C CA . GLU A 1 181 ? -2.839 12.366 21.667 1.00 76.75 181 GLU A CA 1
ATOM 1417 C C . GLU A 1 181 ? -1.918 11.425 22.469 1.00 76.75 181 GLU A C 1
ATOM 1419 O O . GLU A 1 181 ? -1.145 10.650 21.900 1.00 76.75 181 GLU A O 1
ATOM 1424 N N . THR A 1 182 ? -2.007 11.452 23.803 1.00 82.12 182 THR A N 1
ATOM 1425 C CA . THR A 1 182 ? -1.194 10.591 24.674 1.00 82.12 182 THR A CA 1
ATOM 1426 C C . THR A 1 182 ? -1.684 9.148 24.612 1.00 82.12 182 THR A C 1
ATOM 1428 O O . THR A 1 182 ? -0.877 8.215 24.543 1.00 82.12 182 THR A O 1
ATOM 1431 N N . GLN A 1 183 ? -3.000 8.947 24.619 1.00 82.75 183 GLN A N 1
ATOM 1432 C CA . GLN A 1 183 ? -3.635 7.642 24.492 1.00 82.75 183 GLN A CA 1
ATOM 1433 C C . GLN A 1 183 ? -3.338 7.017 23.127 1.00 82.75 183 GLN A C 1
ATOM 1435 O O . GLN A 1 183 ? -2.941 5.849 23.070 1.00 82.75 183 GLN A O 1
ATOM 1440 N N . GLU A 1 184 ? -3.442 7.792 22.045 1.00 77.75 184 GLU A N 1
ATOM 1441 C CA . GLU A 1 184 ? -3.092 7.346 20.694 1.00 77.75 184 GLU A CA 1
ATOM 1442 C C . GLU A 1 184 ? -1.628 6.894 20.611 1.00 77.75 184 GLU A C 1
ATOM 1444 O O . GLU A 1 184 ? -1.349 5.770 20.182 1.00 77.75 184 GLU A O 1
ATOM 1449 N N . ALA A 1 185 ? -0.692 7.708 21.111 1.00 75.12 185 ALA A N 1
ATOM 1450 C CA . ALA A 1 185 ? 0.733 7.377 21.111 1.00 75.12 185 ALA A CA 1
ATOM 1451 C C . ALA A 1 185 ? 1.046 6.103 21.922 1.00 75.12 185 ALA A C 1
ATOM 1453 O O . ALA A 1 185 ? 1.870 5.273 21.517 1.00 75.12 185 ALA A O 1
ATOM 1454 N N . GLN A 1 186 ? 0.378 5.903 23.064 1.00 79.31 186 GLN A N 1
ATOM 1455 C CA . GLN A 1 186 ? 0.537 4.689 23.868 1.00 79.31 186 GLN A CA 1
ATOM 1456 C C . GLN A 1 186 ? 0.013 3.442 23.151 1.00 79.31 186 GLN A C 1
ATOM 1458 O O . GLN A 1 186 ? 0.660 2.388 23.203 1.00 79.31 186 GLN A O 1
ATOM 1463 N N . ILE A 1 187 ? -1.145 3.545 22.496 1.00 80.62 187 ILE A N 1
ATOM 1464 C CA . ILE A 1 187 ? -1.748 2.452 21.727 1.00 80.62 187 ILE A CA 1
ATOM 1465 C C . ILE A 1 187 ? -0.837 2.080 20.558 1.00 80.62 187 ILE A C 1
ATOM 1467 O O . ILE A 1 187 ? -0.539 0.896 20.367 1.00 80.62 187 ILE A O 1
ATOM 1471 N N . ASP A 1 188 ? -0.336 3.070 19.823 1.00 75.56 188 ASP A N 1
ATOM 1472 C CA . ASP A 1 188 ? 0.532 2.840 18.673 1.00 75.56 188 ASP A CA 1
ATOM 1473 C C . ASP A 1 188 ? 1.865 2.190 19.084 1.00 75.56 188 ASP A C 1
ATOM 1475 O O . ASP A 1 188 ? 2.251 1.152 18.541 1.00 75.56 188 ASP A O 1
ATOM 1479 N N . SER A 1 189 ? 2.492 2.672 20.164 1.00 76.00 189 SER A N 1
ATOM 1480 C CA . SER A 1 189 ? 3.701 2.060 20.740 1.00 76.00 189 SER A CA 1
ATOM 1481 C C . SER A 1 189 ? 3.490 0.602 21.186 1.00 76.00 189 SER A C 1
ATOM 1483 O O . SER A 1 189 ? 4.335 -0.274 20.955 1.00 76.00 189 SER A O 1
ATOM 1485 N N . ARG A 1 190 ? 2.357 0.291 21.835 1.00 83.94 190 ARG A N 1
ATOM 1486 C CA . ARG A 1 190 ? 2.023 -1.083 22.263 1.00 83.94 190 ARG A CA 1
ATOM 1487 C C . ARG A 1 190 ? 1.806 -2.002 21.061 1.00 83.94 190 ARG A C 1
ATOM 1489 O O . ARG A 1 190 ? 2.370 -3.098 21.037 1.00 83.94 190 ARG A O 1
ATOM 1496 N N . ARG A 1 191 ? 1.061 -1.545 20.051 1.00 82.81 191 ARG A N 1
ATOM 1497 C CA . ARG A 1 191 ? 0.828 -2.285 18.800 1.00 82.81 191 ARG A CA 1
ATOM 1498 C C . ARG A 1 191 ? 2.128 -2.531 18.037 1.00 82.81 191 ARG A C 1
ATOM 1500 O O . ARG A 1 191 ? 2.360 -3.663 17.617 1.00 82.81 191 ARG A O 1
ATOM 1507 N N . GLY A 1 192 ? 3.007 -1.528 17.959 1.00 77.00 192 GLY A N 1
ATOM 1508 C CA . GLY A 1 192 ? 4.360 -1.632 17.398 1.00 77.00 192 GLY A CA 1
ATOM 1509 C C . GLY A 1 192 ? 5.147 -2.790 17.997 1.00 77.00 192 GLY A C 1
ATOM 1510 O O . GLY A 1 192 ? 5.639 -3.665 17.281 1.00 77.00 192 GLY A O 1
ATOM 1511 N N . ARG A 1 193 ? 5.188 -2.858 19.332 1.00 82.50 193 ARG A N 1
ATOM 1512 C CA . ARG A 1 193 ? 5.879 -3.936 20.056 1.00 82.50 193 ARG A CA 1
ATOM 1513 C C . ARG A 1 193 ? 5.262 -5.312 19.814 1.00 82.50 193 ARG A C 1
ATOM 1515 O O . ARG A 1 193 ? 6.001 -6.285 19.661 1.00 82.50 193 ARG A O 1
ATOM 1522 N N . ILE A 1 194 ? 3.932 -5.408 19.778 1.00 86.62 194 ILE A N 1
ATOM 1523 C CA . ILE A 1 194 ? 3.226 -6.667 19.498 1.00 86.62 194 ILE A CA 1
ATOM 1524 C C . ILE A 1 194 ? 3.563 -7.164 18.095 1.00 86.62 194 ILE A C 1
ATOM 1526 O O . ILE A 1 194 ? 3.982 -8.312 17.940 1.00 86.62 194 ILE A O 1
ATOM 1530 N N . ALA A 1 195 ? 3.433 -6.294 17.096 1.00 82.50 195 ALA A N 1
ATOM 1531 C CA . ALA A 1 195 ? 3.648 -6.651 15.706 1.00 82.50 195 ALA A CA 1
ATOM 1532 C C . ALA A 1 195 ? 5.089 -7.099 15.454 1.00 82.50 195 ALA A C 1
ATOM 1534 O O . ALA A 1 195 ? 5.317 -8.190 14.931 1.00 82.50 195 ALA A O 1
ATOM 1535 N N . HIS A 1 196 ? 6.058 -6.314 15.928 1.00 80.31 196 HIS A N 1
ATOM 1536 C CA . HIS A 1 196 ? 7.472 -6.646 15.807 1.00 80.31 196 HIS A CA 1
ATOM 1537 C C . HIS A 1 196 ? 7.821 -7.953 16.541 1.00 80.31 196 HIS A C 1
ATOM 1539 O O . HIS A 1 196 ? 8.527 -8.805 16.003 1.00 80.31 196 HIS A O 1
ATOM 1545 N N . GLY A 1 197 ? 7.274 -8.172 17.743 1.00 83.38 197 GLY A N 1
ATOM 1546 C CA . GLY A 1 197 ? 7.467 -9.418 18.488 1.00 83.38 197 GLY A CA 1
ATOM 1547 C C . GLY A 1 197 ? 6.908 -10.646 17.760 1.00 83.38 197 GLY A C 1
ATOM 1548 O O . GLY A 1 197 ? 7.587 -11.671 17.673 1.00 83.38 197 GLY A O 1
ATOM 1549 N N . CYS A 1 198 ? 5.702 -10.539 17.198 1.00 85.56 198 CYS A N 1
ATOM 1550 C CA . CYS A 1 198 ? 5.085 -11.619 16.428 1.00 85.56 198 CYS A CA 1
ATOM 1551 C C . CYS A 1 198 ? 5.830 -11.905 15.121 1.00 85.56 198 CYS A C 1
ATOM 1553 O O . CYS A 1 198 ? 6.037 -13.069 14.775 1.00 85.56 198 CYS A O 1
ATOM 1555 N N . GLN A 1 199 ? 6.309 -10.868 14.437 1.00 77.44 199 GLN A N 1
ATOM 1556 C CA . GLN A 1 199 ? 7.144 -11.016 13.250 1.00 77.44 199 GLN A CA 1
ATOM 1557 C C . GLN A 1 199 ? 8.460 -11.729 13.570 1.00 77.44 199 GLN A C 1
ATOM 1559 O O . GLN A 1 199 ? 8.795 -12.705 12.903 1.00 77.44 199 GLN A O 1
ATOM 1564 N N . GLN A 1 200 ? 9.185 -11.305 14.610 1.00 77.56 200 GLN A N 1
ATOM 1565 C CA . GLN A 1 200 ? 10.434 -11.957 15.015 1.00 77.56 200 GLN A CA 1
ATOM 1566 C C . GLN A 1 200 ? 10.221 -13.425 15.403 1.00 77.56 200 GLN A C 1
ATOM 1568 O O . GLN A 1 200 ? 11.027 -14.288 15.052 1.00 77.56 200 GLN A O 1
ATOM 1573 N N . GLN A 1 201 ? 9.133 -13.725 16.116 1.00 79.94 201 GLN A N 1
ATOM 1574 C CA . GLN A 1 201 ? 8.783 -15.094 16.488 1.00 79.94 201 GLN A CA 1
ATOM 1575 C C . GLN A 1 201 ? 8.481 -15.960 15.261 1.00 79.94 201 GLN A C 1
ATOM 1577 O O . GLN A 1 201 ? 8.890 -17.123 15.215 1.00 79.94 201 GLN A O 1
ATOM 1582 N N . ALA A 1 202 ? 7.786 -15.400 14.273 1.00 74.06 202 ALA A N 1
ATOM 1583 C CA . ALA A 1 202 ? 7.488 -16.090 13.030 1.00 74.06 202 ALA A CA 1
ATOM 1584 C C . ALA A 1 202 ? 8.758 -16.312 12.187 1.00 74.06 202 ALA A C 1
ATOM 1586 O O . ALA A 1 202 ? 8.988 -17.439 11.749 1.00 74.06 202 ALA A O 1
ATOM 1587 N N . ALA A 1 203 ? 9.636 -15.307 12.091 1.00 68.94 203 ALA A N 1
ATOM 1588 C CA . ALA A 1 203 ? 10.900 -15.384 11.357 1.00 68.94 203 ALA A CA 1
ATOM 1589 C C . ALA A 1 203 ? 11.855 -16.444 11.933 1.00 68.94 203 ALA A C 1
ATOM 1591 O O . ALA A 1 203 ? 12.427 -17.235 11.189 1.00 68.94 203 ALA A O 1
ATOM 1592 N N . ARG A 1 204 ? 11.981 -16.539 13.266 1.00 69.38 204 ARG A N 1
ATOM 1593 C CA . ARG A 1 204 ? 12.833 -17.548 13.934 1.00 69.38 204 ARG A CA 1
ATOM 1594 C C . ARG A 1 204 ? 12.400 -18.995 13.684 1.00 69.38 204 ARG A C 1
ATOM 1596 O O . ARG A 1 204 ? 13.184 -19.910 13.906 1.00 69.38 204 ARG A O 1
ATOM 1603 N N . ARG A 1 205 ? 11.140 -19.213 13.305 1.00 62.59 205 ARG A N 1
ATOM 1604 C CA . ARG A 1 205 ? 10.529 -20.544 13.144 1.00 62.59 205 ARG A CA 1
ATOM 1605 C C . ARG A 1 205 ? 10.171 -20.858 11.691 1.00 62.59 205 ARG A C 1
ATOM 1607 O O . ARG A 1 205 ? 9.530 -21.881 11.433 1.00 62.59 205 ARG A O 1
ATOM 1614 N N . ALA A 1 206 ? 10.522 -19.975 10.760 1.00 57.53 206 ALA A N 1
ATOM 1615 C CA . ALA A 1 206 ? 10.283 -20.160 9.341 1.00 57.53 206 ALA A CA 1
ATOM 1616 C C . ALA A 1 206 ? 11.417 -21.000 8.733 1.00 57.53 206 ALA A C 1
ATOM 1618 O O . ALA A 1 206 ? 12.578 -20.608 8.757 1.00 57.53 206 ALA A O 1
ATOM 1619 N N . SER A 1 207 ? 11.073 -22.158 8.169 1.00 47.81 207 SER A N 1
ATOM 1620 C CA . SER A 1 207 ? 11.970 -22.981 7.345 1.00 47.81 207 SER A CA 1
ATOM 1621 C C . SER A 1 207 ? 11.804 -22.689 5.841 1.00 47.81 207 SER A C 1
ATOM 1623 O O . SER A 1 207 ? 12.100 -23.545 5.015 1.00 47.81 207 SER A O 1
ATOM 1625 N N . GLY A 1 208 ? 11.305 -21.499 5.473 1.00 50.53 208 GLY A N 1
ATOM 1626 C CA . GLY A 1 208 ? 10.977 -21.097 4.096 1.00 50.53 208 GLY A CA 1
ATOM 1627 C C . GLY A 1 208 ? 10.633 -19.603 3.974 1.00 50.53 208 GLY A C 1
ATOM 1628 O O . GLY A 1 208 ? 10.646 -18.891 4.978 1.00 50.53 208 GLY A O 1
ATOM 1629 N N . THR A 1 209 ? 10.338 -19.130 2.755 1.00 46.53 209 THR A N 1
ATOM 1630 C CA . THR A 1 209 ? 9.925 -17.744 2.461 1.00 46.53 209 THR A CA 1
ATOM 1631 C C . THR A 1 209 ? 8.619 -17.421 3.175 1.00 46.53 209 THR A C 1
ATOM 1633 O O . THR A 1 209 ? 7.559 -17.988 2.903 1.00 46.53 209 THR A O 1
ATOM 1636 N N . GLN A 1 210 ? 8.698 -16.521 4.147 1.00 52.50 210 GLN A N 1
ATOM 1637 C CA . GLN A 1 210 ? 7.535 -16.093 4.896 1.00 52.50 210 GLN A CA 1
ATOM 1638 C C . GLN A 1 210 ? 6.850 -14.993 4.088 1.00 52.50 210 GLN A C 1
ATOM 1640 O O . GLN A 1 210 ? 7.303 -13.855 4.093 1.00 52.50 210 GLN A O 1
ATOM 1645 N N . ARG A 1 211 ? 5.775 -15.346 3.371 1.00 55.00 211 ARG A N 1
ATOM 1646 C CA . ARG A 1 211 ? 4.942 -14.366 2.668 1.00 55.00 211 ARG A CA 1
ATOM 1647 C C . ARG A 1 211 ? 4.445 -13.327 3.672 1.00 55.00 211 ARG A C 1
ATOM 1649 O O . ARG A 1 211 ? 3.987 -13.677 4.765 1.00 55.00 211 ARG A O 1
ATOM 1656 N N . GLY A 1 212 ? 4.568 -12.059 3.297 1.00 61.56 212 GLY A N 1
ATOM 1657 C CA . GLY A 1 212 ? 3.922 -10.960 3.994 1.00 61.56 212 GLY A CA 1
ATOM 1658 C C . GLY A 1 212 ? 2.414 -11.171 4.063 1.00 61.56 212 GLY A C 1
ATOM 1659 O O . GLY A 1 212 ? 1.860 -12.087 3.457 1.00 61.56 212 GLY A O 1
ATOM 1660 N N . GLY A 1 213 ? 1.735 -10.329 4.823 1.00 68.81 213 GLY A N 1
ATOM 1661 C CA . GLY A 1 213 ? 0.292 -10.417 4.925 1.00 68.81 213 GLY A CA 1
ATOM 1662 C C . GLY A 1 213 ? -0.320 -9.310 5.753 1.00 68.81 213 GLY A C 1
ATOM 1663 O O . GLY A 1 213 ? 0.355 -8.591 6.492 1.00 68.81 213 GLY A O 1
ATOM 1664 N N . ARG A 1 214 ? -1.627 -9.183 5.599 1.00 74.12 214 ARG A N 1
ATOM 1665 C CA . ARG A 1 214 ? -2.491 -8.227 6.267 1.00 74.12 214 ARG A CA 1
ATOM 1666 C C . ARG A 1 214 ? -3.376 -8.974 7.246 1.00 74.12 214 ARG A C 1
ATOM 1668 O O . ARG A 1 214 ? -3.939 -10.016 6.916 1.00 74.12 214 ARG A O 1
ATOM 1675 N N . ILE A 1 215 ? -3.536 -8.390 8.422 1.00 83.44 215 ILE A N 1
ATOM 1676 C CA . ILE A 1 215 ? -4.599 -8.748 9.347 1.00 83.44 215 ILE A CA 1
ATOM 1677 C C . ILE A 1 215 ? -5.238 -7.477 9.895 1.00 83.44 215 ILE A C 1
ATOM 1679 O O . ILE A 1 215 ? -4.546 -6.529 10.275 1.00 83.44 215 ILE A O 1
ATOM 1683 N N . SER A 1 216 ? -6.562 -7.452 9.894 1.00 80.75 216 SER A N 1
ATOM 1684 C CA . SER A 1 216 ? -7.374 -6.340 10.371 1.00 80.75 216 SER A CA 1
ATOM 1685 C C . SER A 1 216 ? -8.289 -6.839 11.481 1.00 80.75 216 SER A C 1
ATOM 1687 O O . SE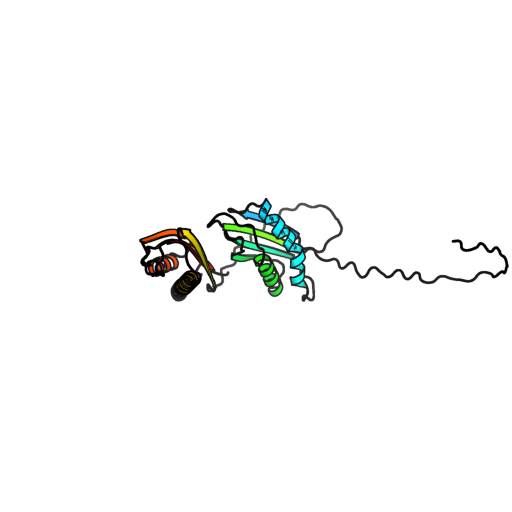R A 1 216 ? -9.001 -7.828 11.304 1.00 80.75 216 SER A O 1
ATOM 1689 N N . PHE A 1 217 ? -8.282 -6.140 12.608 1.00 87.75 217 PHE A N 1
ATOM 1690 C CA . PHE A 1 217 ? -9.120 -6.416 13.765 1.00 87.75 217 PHE A CA 1
ATOM 1691 C C . PHE A 1 217 ? -10.070 -5.254 14.018 1.00 87.75 217 PHE A C 1
ATOM 1693 O O . PHE A 1 217 ? -9.675 -4.100 13.872 1.00 87.75 217 PHE A O 1
ATOM 1700 N N . ARG A 1 218 ? -11.276 -5.555 14.481 1.00 86.88 218 ARG A N 1
ATOM 1701 C CA . ARG A 1 218 ? -12.151 -4.601 15.154 1.00 86.88 218 ARG A CA 1
ATOM 1702 C C . ARG A 1 218 ? -12.048 -4.814 16.650 1.00 86.88 218 ARG A C 1
ATOM 1704 O O . ARG A 1 218 ? -12.146 -5.938 17.132 1.00 86.88 218 ARG A O 1
ATOM 1711 N N . LEU A 1 219 ? -11.836 -3.726 17.367 1.00 90.19 219 LEU A N 1
ATOM 1712 C CA . LEU A 1 219 ? -11.629 -3.693 18.803 1.00 90.19 219 LEU A CA 1
ATOM 1713 C C . LEU A 1 219 ? -12.724 -2.826 19.413 1.00 90.19 219 LEU A C 1
ATOM 1715 O O . LEU A 1 219 ? -12.898 -1.672 19.020 1.00 90.19 219 LEU A O 1
ATOM 1719 N N . LYS A 1 220 ? -13.443 -3.372 20.389 1.00 90.50 220 LYS A N 1
ATOM 1720 C CA . LYS A 1 220 ? -14.337 -2.601 21.257 1.00 90.50 220 LYS A CA 1
ATOM 1721 C C . LYS A 1 220 ? -13.719 -2.543 22.637 1.00 90.50 220 LYS A C 1
ATOM 1723 O O . LYS A 1 220 ? -13.394 -3.584 23.202 1.00 90.50 220 LYS A O 1
ATOM 1728 N N . VAL A 1 221 ? -13.536 -1.342 23.159 1.00 90.12 221 VAL A N 1
ATOM 1729 C CA . VAL A 1 221 ? -12.887 -1.078 24.441 1.00 90.12 221 VAL A CA 1
ATOM 1730 C C . VAL A 1 221 ? -13.911 -0.442 25.370 1.00 90.12 221 VAL A C 1
ATOM 1732 O O . VAL A 1 221 ? -14.606 0.501 24.989 1.00 90.12 221 VAL A O 1
ATOM 1735 N N . ARG A 1 222 ? -14.016 -0.973 26.587 1.00 89.56 222 ARG A N 1
ATOM 1736 C CA . ARG A 1 222 ? -14.871 -0.426 27.645 1.00 89.56 222 ARG A CA 1
ATOM 1737 C C . ARG A 1 222 ? -14.190 0.770 28.304 1.00 89.56 222 ARG A C 1
ATOM 1739 O O . ARG A 1 222 ? -12.972 0.890 28.278 1.00 89.56 222 ARG A O 1
ATOM 1746 N N . GLY A 1 223 ? -14.968 1.621 28.973 1.00 86.06 223 GLY A N 1
ATOM 1747 C CA . GLY A 1 223 ? -14.448 2.816 29.653 1.00 86.06 223 GLY A CA 1
ATOM 1748 C C . GLY A 1 223 ? -13.359 2.557 30.710 1.00 86.06 223 GLY A C 1
ATOM 1749 O O . GLY 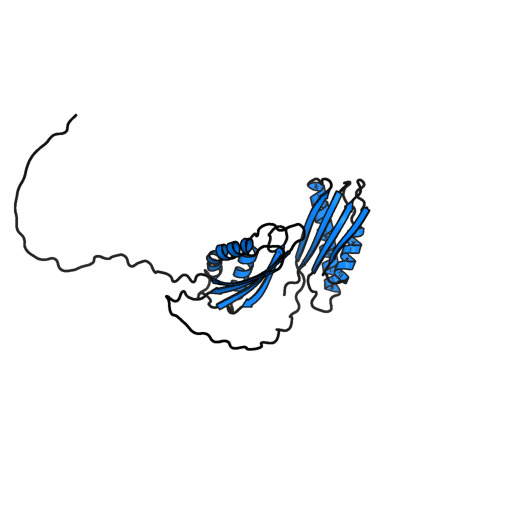A 1 223 ? -12.620 3.474 31.047 1.00 86.06 223 GLY A O 1
ATOM 1750 N N . ASP A 1 224 ? -13.213 1.322 31.199 1.00 86.81 224 ASP A N 1
ATOM 1751 C CA . ASP A 1 224 ? -12.132 0.893 32.100 1.00 86.81 224 ASP A CA 1
ATOM 1752 C C . ASP A 1 224 ? -10.812 0.552 31.372 1.00 86.81 224 ASP A C 1
ATOM 1754 O O . ASP A 1 224 ? -9.818 0.224 32.020 1.00 86.81 224 ASP A O 1
ATOM 1758 N N . GLY A 1 225 ? -10.789 0.634 30.038 1.00 84.19 225 GLY A N 1
ATOM 1759 C CA . GLY A 1 225 ? -9.645 0.301 29.190 1.00 84.19 225 GLY A CA 1
ATOM 1760 C C . GLY A 1 225 ? -9.528 -1.189 28.849 1.00 84.19 225 GLY A C 1
ATOM 1761 O O . GLY A 1 225 ? -8.594 -1.588 28.147 1.00 84.19 225 GLY A O 1
ATOM 1762 N N . ASN A 1 226 ? -10.451 -2.036 29.313 1.00 87.69 226 ASN A N 1
ATOM 1763 C CA . ASN A 1 226 ? -10.455 -3.453 28.964 1.00 87.69 226 ASN A CA 1
ATOM 1764 C C . ASN A 1 226 ? -11.152 -3.695 27.627 1.00 87.69 226 ASN A C 1
ATOM 1766 O O . ASN A 1 226 ? -12.146 -3.052 27.283 1.00 87.69 226 ASN A O 1
ATOM 1770 N N . LEU A 1 227 ? -10.662 -4.695 26.898 1.00 88.44 227 LEU A N 1
ATOM 1771 C CA . LEU A 1 227 ? -11.309 -5.136 25.674 1.00 88.44 227 LEU A CA 1
ATOM 1772 C C . LEU A 1 227 ? -12.662 -5.794 25.983 1.00 88.44 227 LEU A C 1
ATOM 1774 O O . LEU A 1 227 ? -12.748 -6.669 26.845 1.00 88.44 227 LEU A O 1
ATOM 1778 N N . ASP A 1 228 ? -13.703 -5.366 25.279 1.00 89.81 228 ASP A N 1
ATOM 1779 C CA . ASP A 1 228 ? -15.032 -5.983 25.265 1.00 89.81 228 ASP A CA 1
ATOM 1780 C C . ASP A 1 228 ? -15.127 -7.050 24.170 1.00 89.81 228 ASP A C 1
ATOM 1782 O O . ASP A 1 228 ? -15.602 -8.159 24.400 1.00 89.81 228 ASP A O 1
ATOM 1786 N N . ALA A 1 229 ? -14.631 -6.717 22.972 1.00 88.31 229 ALA A N 1
ATOM 1787 C CA . ALA A 1 229 ? -14.675 -7.584 21.800 1.00 88.31 229 ALA A CA 1
ATOM 1788 C C . ALA A 1 229 ? -13.456 -7.385 20.888 1.00 88.31 229 ALA A C 1
ATOM 1790 O O . ALA A 1 229 ? -12.942 -6.270 20.748 1.00 88.31 229 ALA A O 1
ATOM 1791 N N . LEU A 1 230 ? -13.035 -8.484 20.253 1.00 90.94 230 LEU A N 1
ATOM 1792 C CA . LEU A 1 230 ? -11.985 -8.558 19.237 1.00 90.94 230 LEU A CA 1
ATOM 1793 C C . LEU A 1 230 ? -12.504 -9.379 18.053 1.00 90.94 230 LEU A C 1
ATOM 1795 O O . LEU A 1 230 ? -12.513 -10.607 18.124 1.00 90.94 230 LEU A O 1
ATOM 1799 N N . ASP A 1 231 ? -12.879 -8.722 16.962 1.00 85.00 231 ASP A N 1
ATOM 1800 C CA . ASP A 1 231 ? -13.325 -9.409 15.749 1.00 85.00 231 ASP A CA 1
ATOM 1801 C C . ASP A 1 231 ? -12.230 -9.359 14.684 1.00 85.00 231 ASP A C 1
ATOM 1803 O O . ASP A 1 231 ? -11.650 -8.305 14.423 1.00 85.00 231 ASP A O 1
ATOM 1807 N N . VAL A 1 232 ? -11.946 -10.484 14.028 1.00 84.50 232 VAL A N 1
ATOM 1808 C CA . VAL A 1 232 ? -11.083 -10.489 12.839 1.00 84.50 232 VAL A CA 1
ATOM 1809 C C . VAL A 1 232 ? -11.930 -10.060 11.648 1.00 84.50 232 VAL A C 1
ATOM 1811 O O . VAL A 1 232 ? -12.826 -10.784 11.226 1.00 84.50 232 VAL A O 1
ATOM 1814 N N . LEU A 1 233 ? -11.650 -8.879 11.100 1.00 76.56 233 LEU A N 1
ATOM 1815 C CA . LEU A 1 233 ? -12.341 -8.373 9.912 1.00 76.56 233 LEU A CA 1
ATOM 1816 C C . LEU A 1 233 ? -11.794 -9.013 8.635 1.00 76.56 233 LEU A C 1
ATOM 1818 O O . LEU A 1 233 ? -12.534 -9.267 7.690 1.00 76.56 233 LEU A O 1
ATOM 1822 N N . TYR A 1 234 ? -10.481 -9.238 8.598 1.00 73.75 234 TYR A N 1
ATOM 1823 C CA . TYR A 1 234 ? -9.785 -9.799 7.447 1.00 73.75 234 TYR A CA 1
ATOM 1824 C C . TYR A 1 234 ? -8.428 -10.360 7.870 1.00 73.75 234 TYR A C 1
ATOM 1826 O O . TYR A 1 234 ? -7.725 -9.730 8.660 1.00 73.75 234 TYR A O 1
ATOM 1834 N N . SER A 1 235 ? -8.020 -11.485 7.287 1.00 76.75 235 SER A N 1
ATOM 1835 C CA . SER A 1 235 ? -6.648 -11.984 7.378 1.00 76.75 235 SER A CA 1
ATOM 1836 C C . SER A 1 235 ? -6.254 -12.714 6.097 1.00 76.75 235 SER A C 1
ATOM 1838 O O . SER A 1 235 ? -6.969 -13.592 5.622 1.00 76.75 235 SER A O 1
ATOM 1840 N N . ASN A 1 236 ? -5.089 -12.373 5.555 1.00 67.12 236 ASN A N 1
ATOM 1841 C CA . ASN A 1 236 ? -4.330 -13.230 4.640 1.00 67.12 236 ASN A CA 1
ATOM 1842 C C . ASN A 1 236 ? -2.893 -13.445 5.143 1.00 67.12 236 ASN A C 1
ATOM 1844 O O . ASN A 1 236 ? -2.014 -13.869 4.391 1.00 67.12 236 ASN A O 1
ATOM 1848 N N . ALA A 1 237 ? -2.645 -13.114 6.413 1.00 72.19 237 ALA A N 1
ATOM 1849 C CA . ALA A 1 237 ? -1.374 -13.353 7.063 1.00 72.19 237 ALA A CA 1
ATOM 1850 C C . ALA A 1 237 ? -1.127 -14.856 7.230 1.00 72.19 237 ALA A C 1
ATOM 1852 O O . ALA A 1 237 ? -2.051 -15.658 7.349 1.00 72.19 237 ALA A O 1
ATOM 1853 N N . ALA A 1 238 ? 0.147 -15.252 7.276 1.00 72.62 238 ALA A N 1
ATOM 1854 C CA . ALA A 1 238 ? 0.499 -16.625 7.616 1.00 72.62 238 ALA A CA 1
ATOM 1855 C C . ALA A 1 238 ? -0.157 -17.013 8.954 1.00 72.62 238 ALA A C 1
ATOM 1857 O O . ALA A 1 238 ? -0.053 -16.253 9.918 1.00 72.62 238 ALA A O 1
ATOM 1858 N N . SER A 1 239 ? -0.759 -18.206 9.052 1.00 73.62 239 SER A N 1
ATOM 1859 C CA . SER A 1 239 ? -1.585 -18.602 10.210 1.00 73.62 239 SER A CA 1
ATOM 1860 C C . SER A 1 239 ? -0.877 -18.415 11.557 1.00 73.62 239 SER A C 1
ATOM 1862 O O . SER A 1 239 ? -1.489 -18.029 12.542 1.00 73.62 239 SER A O 1
ATOM 1864 N N . ARG A 1 240 ? 0.448 -18.612 11.604 1.00 77.44 240 ARG A N 1
ATOM 1865 C CA . ARG A 1 240 ? 1.262 -18.390 12.814 1.00 77.44 240 ARG A CA 1
ATOM 1866 C C . ARG A 1 240 ? 1.322 -16.923 13.244 1.00 77.44 240 ARG A C 1
ATOM 1868 O O . ARG A 1 240 ? 1.354 -16.633 14.438 1.00 77.44 240 ARG A O 1
ATOM 1875 N N . LEU A 1 241 ? 1.400 -16.017 12.275 1.00 80.19 241 LEU A N 1
ATOM 1876 C CA . LEU A 1 241 ? 1.438 -14.579 12.502 1.00 80.19 241 LEU A CA 1
ATOM 1877 C C . LEU A 1 241 ? 0.067 -14.093 12.970 1.00 80.19 241 LEU A C 1
ATOM 1879 O O . LEU A 1 241 ? -0.014 -13.389 13.970 1.00 80.19 241 LEU A O 1
ATOM 1883 N N . GLU A 1 242 ? -0.993 -14.567 12.315 1.00 82.38 242 GLU A N 1
ATOM 1884 C CA . GLU A 1 242 ? -2.378 -14.337 12.723 1.00 82.38 242 GLU A CA 1
ATOM 1885 C C . GLU A 1 242 ? -2.637 -14.802 14.161 1.00 82.38 242 GLU A C 1
ATOM 1887 O O . GLU A 1 242 ? -3.053 -13.991 14.986 1.00 82.38 242 GLU A O 1
ATOM 1892 N N . SER A 1 243 ? -2.308 -16.053 14.509 1.00 85.00 243 SER A N 1
ATOM 1893 C CA . SER A 1 243 ? -2.516 -16.562 15.873 1.00 85.00 243 SER A CA 1
ATOM 1894 C C . SER A 1 243 ? -1.750 -15.751 16.921 1.00 85.00 243 SER A C 1
ATOM 1896 O O . SER A 1 243 ? -2.301 -15.438 17.974 1.00 85.00 243 SER A O 1
ATOM 1898 N N . CYS A 1 244 ? -0.499 -15.368 16.635 1.00 88.19 244 CYS A N 1
ATOM 1899 C CA . CYS A 1 244 ? 0.291 -14.549 17.557 1.00 88.19 244 CYS A CA 1
ATOM 1900 C C . CYS A 1 244 ? -0.334 -13.167 17.778 1.00 88.19 244 CYS A C 1
ATOM 1902 O O . CYS A 1 244 ? -0.393 -12.681 18.910 1.00 88.19 244 CYS A O 1
ATOM 1904 N N . LEU A 1 245 ? -0.797 -12.528 16.702 1.00 88.75 245 LEU A N 1
ATOM 1905 C CA . LEU A 1 245 ? -1.393 -11.199 16.775 1.00 88.75 245 LEU A CA 1
ATOM 1906 C C . LEU A 1 245 ? -2.740 -11.230 17.469 1.00 88.75 245 LEU A C 1
ATOM 1908 O O . LEU A 1 245 ? -2.978 -10.373 18.313 1.00 88.75 245 LEU A O 1
ATOM 1912 N N . LEU A 1 246 ? -3.579 -12.221 17.175 1.00 88.69 246 LEU A N 1
ATOM 1913 C CA . LEU A 1 246 ? -4.854 -12.407 17.856 1.00 88.69 246 LEU A CA 1
ATOM 1914 C C . LEU A 1 246 ? -4.631 -12.589 19.365 1.00 88.69 246 LEU A C 1
ATOM 1916 O O . LEU A 1 246 ? -5.198 -11.850 20.168 1.00 88.69 246 LEU A O 1
ATOM 1920 N N . GLU A 1 247 ? -3.725 -13.494 19.756 1.00 90.00 247 GLU A N 1
ATOM 1921 C CA . GLU A 1 247 ? -3.409 -13.751 21.164 1.00 90.00 247 GLU A CA 1
ATOM 1922 C C . GLU A 1 247 ? -2.905 -12.486 21.871 1.00 90.00 247 GLU A C 1
ATOM 1924 O O . GLU A 1 247 ? -3.418 -12.107 22.924 1.00 90.00 247 GLU A O 1
ATOM 1929 N N . ARG A 1 248 ? -1.906 -11.800 21.308 1.00 90.38 248 ARG A N 1
ATOM 1930 C CA . ARG A 1 248 ? -1.301 -10.637 21.971 1.00 90.38 248 ARG A CA 1
ATOM 1931 C C . ARG A 1 248 ? -2.192 -9.402 21.955 1.00 90.38 248 ARG A C 1
ATOM 1933 O O . ARG A 1 248 ? -2.170 -8.648 22.924 1.00 90.38 248 ARG A O 1
ATOM 1940 N N . THR A 1 249 ? -2.976 -9.203 20.899 1.00 87.69 249 THR A N 1
ATOM 1941 C CA . THR A 1 249 ? -3.909 -8.071 20.807 1.00 87.69 249 THR A CA 1
ATOM 1942 C C . THR A 1 249 ? -5.094 -8.264 21.754 1.00 87.69 249 THR A C 1
ATOM 1944 O O . THR A 1 249 ? -5.525 -7.301 22.376 1.00 87.69 249 THR A O 1
ATOM 1947 N N . SER A 1 250 ? -5.552 -9.503 21.977 1.00 87.06 250 SER A N 1
ATOM 1948 C CA . SER A 1 250 ? -6.605 -9.799 22.967 1.00 87.06 250 SER A CA 1
ATOM 1949 C C . SER A 1 250 ? -6.225 -9.442 24.412 1.00 87.06 250 SER A C 1
ATOM 1951 O O . SER A 1 250 ? -7.094 -9.227 25.250 1.00 87.06 250 SER A O 1
ATOM 1953 N N . ARG A 1 251 ? -4.921 -9.353 24.706 1.00 87.25 251 ARG A N 1
ATOM 1954 C CA . ARG A 1 251 ? -4.371 -8.992 26.025 1.00 87.25 251 ARG A CA 1
ATOM 1955 C C . ARG A 1 251 ? -3.977 -7.518 26.124 1.00 87.25 251 ARG A C 1
ATOM 1957 O O . ARG A 1 251 ? -3.320 -7.115 27.085 1.00 87.25 251 ARG A O 1
ATOM 1964 N N . LEU A 1 252 ? -4.299 -6.722 25.108 1.00 82.81 252 LEU A N 1
ATOM 1965 C CA . LEU A 1 252 ? -3.936 -5.316 25.060 1.00 82.81 252 LEU A CA 1
ATOM 1966 C C . LEU A 1 252 ? -4.869 -4.545 25.997 1.00 82.81 252 LEU A C 1
ATOM 1968 O O . LEU A 1 252 ? -6.069 -4.458 25.765 1.00 82.81 252 LEU A O 1
ATOM 1972 N N . VAL A 1 253 ? -4.303 -4.001 27.071 1.00 82.06 253 VAL A N 1
ATOM 1973 C CA . VAL A 1 253 ? -5.010 -3.064 27.948 1.00 82.06 253 VAL A CA 1
ATOM 1974 C C . VAL A 1 253 ? -4.899 -1.680 27.329 1.00 82.06 253 VAL A C 1
ATOM 1976 O O . VAL A 1 253 ? -3.789 -1.216 27.040 1.00 82.06 253 VAL A O 1
ATOM 1979 N N . PHE A 1 254 ? -6.029 -1.032 27.109 1.00 82.81 254 PHE A N 1
ATOM 1980 C CA . PHE A 1 254 ? -6.100 0.329 26.605 1.00 82.81 254 PHE A CA 1
ATOM 1981 C C . PHE A 1 254 ? -6.096 1.312 27.780 1.00 82.81 254 PHE A C 1
ATOM 1983 O O . PHE A 1 254 ? -6.434 0.942 28.907 1.00 82.81 254 PHE A O 1
ATOM 1990 N N . PRO A 1 255 ? -5.683 2.567 27.562 1.00 81.88 255 PRO A N 1
ATOM 1991 C CA . PRO A 1 255 ? -6.027 3.638 28.487 1.00 81.88 255 PRO A CA 1
ATOM 1992 C C . PRO A 1 255 ? -7.552 3.672 28.715 1.00 81.88 255 PRO A C 1
ATOM 1994 O O . PRO A 1 255 ? -8.285 3.304 27.796 1.00 81.88 255 PRO A O 1
ATOM 1997 N N . PRO A 1 256 ? -8.037 4.109 29.893 1.00 84.38 256 PRO A N 1
ATOM 1998 C CA . PRO A 1 256 ? -9.469 4.240 30.157 1.00 84.38 256 PRO A CA 1
ATOM 1999 C C . PRO A 1 256 ? -10.150 5.117 29.098 1.00 84.38 256 PRO A C 1
ATOM 2001 O O . PRO A 1 256 ? -9.963 6.334 29.074 1.00 84.38 256 PRO A O 1
ATOM 2004 N N . ALA A 1 257 ? -10.879 4.480 28.183 1.00 84.25 257 ALA A N 1
ATOM 2005 C CA . ALA A 1 257 ? -11.556 5.114 27.062 1.00 84.25 257 ALA A CA 1
ATOM 2006 C C . ALA A 1 257 ? -12.624 4.158 26.518 1.00 84.25 257 ALA A C 1
ATOM 2008 O O . ALA A 1 257 ? -12.339 2.992 26.250 1.00 84.25 257 ALA A O 1
ATOM 2009 N N . GLU A 1 258 ? -13.851 4.643 26.339 1.00 89.69 258 GLU A N 1
ATOM 2010 C CA . GLU A 1 258 ? -14.899 3.874 25.666 1.00 89.69 258 GLU A CA 1
ATOM 2011 C C . GLU A 1 258 ? -14.825 4.142 24.162 1.00 89.69 258 GLU A C 1
ATOM 2013 O O . GLU A 1 258 ? -15.271 5.187 23.676 1.00 89.69 258 GLU A O 1
ATOM 2018 N N . VAL A 1 259 ? -14.205 3.217 23.431 1.00 88.44 259 VAL A N 1
ATOM 2019 C CA . VAL A 1 259 ? -13.887 3.402 22.013 1.00 88.44 259 VAL A CA 1
ATOM 2020 C C . VAL A 1 259 ? -14.135 2.144 21.195 1.00 88.44 259 VAL A C 1
ATOM 2022 O O . VAL A 1 259 ? -13.952 1.018 21.656 1.00 88.44 259 VAL A O 1
ATOM 2025 N N . GLU A 1 260 ? -14.518 2.349 19.941 1.00 87.56 260 GLU A N 1
ATOM 2026 C CA . GLU A 1 260 ? -14.529 1.307 18.918 1.00 87.56 260 GLU A CA 1
ATOM 2027 C C . GLU A 1 260 ? -13.516 1.691 17.847 1.00 87.56 260 GLU A C 1
ATOM 2029 O O . GLU A 1 260 ? -13.556 2.806 17.321 1.00 87.56 260 GLU A O 1
ATOM 2034 N N . LEU A 1 261 ? -12.586 0.789 17.548 1.00 85.75 261 LEU A N 1
ATOM 2035 C CA . LEU A 1 261 ? -11.468 1.058 16.655 1.00 85.75 261 LEU A CA 1
ATOM 2036 C C . LEU A 1 261 ? -11.136 -0.147 15.788 1.00 85.75 261 LEU A C 1
ATOM 2038 O O . LEU A 1 261 ? -11.073 -1.283 16.251 1.00 85.75 261 LEU A O 1
ATOM 2042 N N . ASP A 1 262 ? -10.883 0.131 14.521 1.00 80.81 262 ASP A N 1
ATOM 2043 C CA . ASP A 1 262 ? -10.430 -0.855 13.559 1.00 80.81 262 ASP A CA 1
ATOM 2044 C C . ASP A 1 262 ? -8.912 -0.703 13.413 1.00 80.81 262 ASP A C 1
ATOM 2046 O O . ASP A 1 262 ? -8.400 0.381 13.133 1.00 80.81 262 ASP A O 1
ATOM 2050 N N . VAL A 1 263 ? -8.170 -1.781 13.647 1.00 82.69 263 VAL A N 1
ATOM 2051 C CA . VAL A 1 263 ? -6.706 -1.815 13.645 1.00 82.69 263 VAL A CA 1
ATOM 2052 C C . VAL A 1 263 ? -6.223 -2.742 12.554 1.00 82.69 263 VAL A C 1
ATOM 2054 O O . VAL A 1 263 ? -6.622 -3.899 12.484 1.00 82.69 263 VAL A O 1
ATOM 2057 N N . GLN A 1 264 ? -5.280 -2.262 11.758 1.00 79.88 264 GLN A N 1
ATOM 2058 C CA . GLN A 1 264 ? -4.638 -3.044 10.722 1.00 79.88 264 GLN A CA 1
ATOM 2059 C C . GLN A 1 264 ? -3.154 -3.222 11.029 1.00 79.88 264 GLN A C 1
ATOM 2061 O O . GLN A 1 264 ? -2.436 -2.278 11.376 1.00 79.88 264 GLN A O 1
ATOM 2066 N N . PHE A 1 265 ? -2.713 -4.465 10.881 1.00 80.25 265 PHE A N 1
ATOM 2067 C CA . PHE A 1 265 ? -1.320 -4.856 10.862 1.00 80.25 265 PHE A CA 1
ATOM 2068 C C . PHE A 1 265 ? -0.988 -5.343 9.463 1.00 80.25 265 PHE A C 1
ATOM 2070 O O . PHE A 1 265 ? -1.644 -6.242 8.929 1.00 80.25 265 PHE A O 1
ATOM 2077 N N . LEU A 1 266 ? 0.051 -4.768 8.879 1.00 70.50 266 LEU A N 1
ATOM 2078 C CA . LEU A 1 266 ? 0.585 -5.235 7.619 1.00 70.50 266 LEU A CA 1
ATOM 2079 C C . LEU A 1 266 ? 2.055 -5.592 7.783 1.00 70.50 266 LEU A C 1
ATOM 2081 O O . LEU A 1 266 ? 2.864 -4.759 8.184 1.00 70.50 266 LEU A O 1
ATOM 2085 N N . PHE A 1 267 ? 2.380 -6.821 7.409 1.00 71.31 267 PHE A N 1
ATOM 2086 C CA . PHE A 1 267 ? 3.722 -7.372 7.418 1.00 71.31 267 PHE A CA 1
ATOM 2087 C C . PHE A 1 267 ? 4.202 -7.501 5.986 1.00 71.31 267 PHE A C 1
ATOM 2089 O O . PHE A 1 267 ? 3.598 -8.228 5.199 1.00 71.31 267 PHE A O 1
ATOM 2096 N N . MET A 1 268 ? 5.279 -6.804 5.647 1.00 61.38 268 MET A N 1
ATOM 2097 C CA . MET A 1 268 ? 5.833 -6.839 4.298 1.00 61.38 268 MET A CA 1
ATOM 2098 C C . MET A 1 268 ? 6.938 -7.888 4.215 1.00 61.38 268 MET A C 1
ATOM 2100 O O . MET A 1 268 ? 7.935 -7.805 4.936 1.00 61.38 268 MET A O 1
ATOM 2104 N N . ALA A 1 269 ? 6.746 -8.883 3.351 1.00 50.22 269 ALA A N 1
ATOM 2105 C CA . ALA A 1 269 ? 7.862 -9.620 2.781 1.00 50.22 269 ALA A CA 1
ATOM 2106 C C . ALA A 1 269 ? 8.262 -8.845 1.534 1.00 50.22 269 ALA A C 1
ATOM 2108 O O . ALA A 1 269 ? 7.421 -8.632 0.665 1.00 50.22 269 ALA A O 1
ATOM 2109 N N . PHE A 1 270 ? 9.487 -8.340 1.512 1.00 38.31 270 PHE A N 1
ATOM 2110 C CA . PHE A 1 270 ? 10.076 -7.907 0.253 1.00 38.31 270 PHE A CA 1
ATOM 2111 C C . PHE A 1 270 ? 10.480 -9.174 -0.496 1.00 38.31 270 PHE A C 1
ATOM 2113 O O . PHE A 1 270 ? 10.875 -10.125 0.172 1.00 38.31 270 PHE A O 1
ATOM 2120 N N . ASP A 1 271 ? 10.310 -9.204 -1.813 1.00 37.78 271 ASP A N 1
ATOM 2121 C CA . ASP A 1 271 ? 11.023 -10.145 -2.682 1.00 37.78 271 ASP A CA 1
ATOM 2122 C C . ASP A 1 271 ? 12.437 -9.624 -3.017 1.00 37.78 271 ASP A C 1
ATOM 2124 O O . ASP A 1 271 ? 12.660 -8.397 -2.854 1.00 37.78 271 ASP A O 1
#

Nearest PDB structures (foldseek):
  7zc8-assembly1_B  TM=7.670E-01  e=1.140E-02  Pectobacterium carotovorum
  5lw8-assembly1_A  TM=6.688E-01  e=1.811E-02  Helicobacter pylori 26695
  6sly-assembly1_A  TM=5.623E-01  e=3.424E-02  Helicobacter pylori
  2x9a-assembly1_D  TM=5.460E-01  e=8.159E-02  Escherichia coli
  5l9w-assembly2_b  TM=3.657E-01  e=7.267E-02  Aromatoleum aromaticum EbN1

Solvent-accessible surface area (backbone atoms only — not comparable to full-atom values): 16438 Å² total; per-residue (Å²): 137,90,85,83,90,80,88,86,84,92,82,91,79,91,81,82,89,87,80,80,88,80,78,88,74,69,78,72,77,76,71,84,70,81,70,51,59,54,37,81,74,44,79,48,72,46,64,66,60,53,62,84,71,49,52,59,55,56,62,68,46,30,72,66,50,52,65,51,43,72,89,47,95,63,79,68,54,40,37,43,29,36,40,35,37,32,38,23,84,10,42,43,74,47,71,46,77,80,43,72,54,52,92,41,70,72,39,54,50,45,48,50,54,58,60,42,68,45,77,49,75,66,38,61,91,90,34,46,25,46,35,38,38,28,37,33,33,51,75,77,69,80,83,82,83,88,79,92,77,91,77,90,76,93,74,80,81,80,79,85,76,82,44,74,62,80,53,74,55,75,52,73,46,82,76,41,71,76,77,54,75,67,51,50,53,52,51,50,55,52,50,52,53,51,53,53,51,31,48,52,56,47,60,78,71,51,94,61,74,58,67,39,29,40,38,29,35,38,38,33,31,36,58,82,8,43,65,74,45,78,45,79,76,45,73,68,34,50,68,71,44,45,53,43,46,54,58,54,57,73,68,48,74,49,68,68,33,51,33,32,35,40,38,38,46,34,41,42,37,54,132

Radius of gyration: 31.1 Å; Cα contacts (8 Å, |Δi|>4): 437; chains: 1; bounding box: 50×96×86 Å

Secondary structure (DSSP, 8-state):
-------------------------PPP----------EEEEEEEEESS-HHHHHHHHHHHGGGGGGGGTT-SS---EEEEEEEEEETTSBEEEEEEEEE----HHHHHHHHHHHHT-BPPP-STT-EEEEEEEEEE------------------PPPP-------EEEEEEEEEES---HHHHHHHHHHHHHHHHHHHHHHHHT-SS----EEEEEEEEE-TTS-EEEEEEEEE-S-HHHHHHHHHHHHT-PPPS--EEEEEEEEEEPP-

Mean predicted aligned error: 17.72 Å

pLDDT: mean 71.72, std 20.43, range [25.98, 96.31]

Foldseek 3Di:
DDDDDDDDDDDDDDDDDDDDDDDPPPPDPPDPPQQQFKDWPDKDKDWQADCVQPVVLVVVLRNVLSVLCPPPPDRFFWKWKKKFKAWQQQATPDMDTPDIPSPDVSSNVSNRVSVRPGGTDGGDHGIMMIMIIMIGRDRPDDDDDDDDDDDDDDDDDPDDDAFQFDDKDKDKDWPDWDDDPVLVVVVVVLLVVLLVVLSVVCRVPDPGHQAKWKWKWKWFAAQQQATPDIHTPDIPHDVSSVVSSSVSVNVDRGHRIGTIMMMMITTHGDD